Protein AF-A0A7S1T1M9-F1 (afdb_monomer)

Sequence (333 aa):
DCDQAVQKTAALPNFRLTTPEEEARLFAMYQELERSQPESVRPHAAEAFVRGMAAHHAGMLPGWKKLIESAFQQGLLKVIFATETLAAGINMPARTTVISVVSRKRGSVHSLLKHNEITQMAGRAGRRGYDDIGHAVVLQSRWDGAAEAFEIIQRGPEMLTSQFNTSYGLVLSLLATKSLKEARSFVERSFGNYLGGEGLRRRTEEIETLEDRARALQREAAEAEAKQREEGESNNLEPIMEEILELKAAKKLAKRQLRRLRKAAHVQRAERAAALIQRVGGGLPARVGVDLPVEDSPSWAYRLGDEVEEELSQALLIRELTAEEVAMMPLEG

Radius of gyration: 33.03 Å; Cα contacts (8 Å, |Δi|>4): 274; chains: 1; bounding box: 84×44×99 Å

Foldseek 3Di:
DFVVVLVVQVPDPPQAPADPVLLVVQLVLLVVCCVPPVVQHDPVCSVSSSSQEEEDEPPHDPSVNVSSLVCQVVVSRQYYHYDLVVLVDDPRAHQEFEAEDQWDDDDPDIDGDALVSLCSRQVSHDDPPPDPDGYYHYDDDPVDTDVSVVVRNVVDHDDDDFPDDDDPVLVVVCVVPHDPVVSVVVVCPGVNVVVLCVVLVVLVVVLVVLVVVLVVLVVVLVVVVVCCVVPVDDDDCVVSVVSSVVSVVVSVVSVVVSVVSVVVSVVVVVVVVVVVCVVVPPDDPDDDDDDDPPPDDDPPPDDDDPPPCVVVCVVDVDDDDDPVNVVPDDDDD

Mean predicted aligned error: 16.4 Å

Nearest PDB structures (foldseek):
  6bb8-assembly1_A  TM=7.812E-01  e=5.177E-13  Neurospora crassa
  4a4z-assembly1_A  TM=7.910E-01  e=1.314E-12  Saccharomyces cerevisiae
  8qcf-assembly1_M  TM=7.443E-01  e=1.041E-12  Saccharomyces cerevisiae
  5e02-assembly1_A  TM=7.361E-01  e=1.758E-12  Neurospora crassa
  9g8o-assembly1_A  TM=7.315E-01  e=2.150E-11  Homo sapiens

Secondary structure (DSSP, 8-state):
-HHHHHHHHHTSTT---S-HHHHHHHHHHHHHHHHH-GGG--HHHHHHHHTTEEEE-TTS-HHHHHHHHHHHHTT---EEEE-THHHHH----BSEEEE--SEEEETTEEEEPPHHHHHHHHTTBS-TTT-SS-EEEEPPPSS--HHHHHHHHHT-PPPP-------HHHHHHHHHHS-HHHHHHHHHTSHHHHHHHHHHHHHHHHHHHHHHHHHHHHHHHHHHHHHHHHH------HHHHHHHHHHHHHHHHHHHHHHHHHHHHHHHHHHHHHHHHHHH-SS--S--------TT--TTS----TTSHHHHHHH---PPPPHHHHHTS----

pLDDT: mean 74.32, std 21.64, range [25.22, 97.75]

Organism: NCBI:txid63592

Solvent-accessible surface area (backbone atoms only — not comparable to full-atom values): 19766 Å² total; per-residue (Å²): 113,38,64,60,49,49,52,58,55,60,70,40,86,90,66,64,74,42,54,76,68,49,25,53,49,43,45,51,56,50,52,50,43,42,74,75,41,56,88,35,56,58,77,93,49,44,67,45,41,31,33,11,29,45,56,48,55,88,91,55,47,68,60,42,49,52,52,52,53,51,38,40,76,71,61,51,37,79,46,74,34,64,45,75,70,55,51,78,73,62,98,70,65,31,58,59,28,78,44,69,64,60,61,44,77,59,88,94,43,79,41,68,57,52,30,55,57,53,51,38,43,40,65,28,17,28,30,88,95,79,43,98,66,49,41,65,45,76,40,72,48,101,86,40,33,72,66,58,51,50,52,31,58,71,70,42,75,70,77,89,72,61,82,84,74,93,44,70,68,57,52,52,54,33,63,74,75,38,54,73,70,54,40,48,52,53,59,61,66,30,63,53,46,47,64,70,34,46,71,50,48,55,46,48,52,52,41,50,53,40,49,52,52,39,54,50,52,52,49,53,51,52,52,52,53,50,46,29,73,75,70,68,51,86,74,85,56,64,68,62,53,50,50,42,52,50,36,52,50,51,38,53,50,44,54,52,51,45,53,49,51,53,52,52,55,49,51,56,49,52,53,53,51,51,54,48,52,59,72,65,58,82,81,69,81,89,81,81,82,78,85,70,85,73,88,80,70,70,88,73,83,73,77,81,65,83,82,60,52,64,71,51,49,72,76,50,83,80,71,90,76,53,77,72,63,63,72,70,57,82,87,75,134

InterPro domains:
  IPR001650 Helicase, C-terminal domain-like [PF00271] (53-129)
  IPR001650 Helicase, C-terminal domain-like [PS51194] (1-175)
  IPR001650 Helicase, C-terminal domain-like [SM00490] (39-129)
  IPR027417 P-loop containing nucleoside triphosphate hydrolase [G3DSA:3.40.50.300] (1-160)
  IPR027417 P-loop containing nucleoside triphosphate hydrolase [SSF52540] (35-142)
  IPR050699 ATP-dependent RNA helicase SUPV3-like [PTHR12131] (2-262)

Structure (mmCIF, N/CA/C/O backbone):
data_AF-A0A7S1T1M9-F1
#
_entry.id   AF-A0A7S1T1M9-F1
#
loop_
_atom_site.group_PDB
_atom_site.id
_atom_site.type_symbol
_atom_site.label_atom_id
_atom_site.label_alt_id
_atom_site.label_comp_id
_atom_site.label_asym_id
_atom_site.label_entity_id
_atom_site.label_seq_id
_atom_site.pdbx_PDB_ins_code
_atom_site.Cartn_x
_atom_site.Cartn_y
_atom_site.Cartn_z
_atom_site.occupancy
_atom_site.B_iso_or_equiv
_atom_site.auth_seq_id
_atom_site.auth_comp_id
_atom_site.auth_asym_id
_atom_site.auth_atom_id
_atom_site.pdbx_PDB_model_num
ATOM 1 N N . ASP A 1 1 ? -6.071 9.536 14.538 1.00 84.75 1 ASP A N 1
ATOM 2 C CA . ASP A 1 1 ? -5.612 8.472 15.444 1.00 84.75 1 ASP A CA 1
ATOM 3 C C . ASP A 1 1 ? -6.725 7.436 15.576 1.00 84.75 1 ASP A C 1
ATOM 5 O O . ASP A 1 1 ? -7.880 7.834 15.707 1.00 84.75 1 ASP A O 1
ATOM 9 N N . CYS A 1 2 ? -6.407 6.150 15.430 1.00 91.81 2 CYS A N 1
ATOM 10 C CA . CYS A 1 2 ? -7.388 5.063 15.333 1.00 91.81 2 CYS A CA 1
ATOM 11 C C . CYS A 1 2 ? -8.004 4.719 16.693 1.00 91.81 2 CYS A C 1
ATOM 13 O O . CYS A 1 2 ? -9.219 4.557 16.775 1.00 91.81 2 CYS A O 1
ATOM 15 N N . ASP A 1 3 ? -7.198 4.673 17.759 1.00 91.94 3 ASP A N 1
ATOM 16 C CA . ASP A 1 3 ? -7.691 4.405 19.117 1.00 91.94 3 ASP A CA 1
ATOM 17 C C . ASP A 1 3 ? -8.663 5.516 19.565 1.00 91.94 3 ASP A C 1
ATOM 19 O O . ASP A 1 3 ? -9.746 5.239 20.079 1.00 91.94 3 ASP A O 1
ATOM 23 N N . GLN A 1 4 ? -8.339 6.783 19.277 1.00 91.94 4 GLN A N 1
ATOM 24 C CA . GLN A 1 4 ? -9.242 7.910 19.550 1.00 91.94 4 GLN A CA 1
ATOM 25 C C . GLN A 1 4 ? -10.546 7.836 18.747 1.00 91.94 4 GLN A C 1
ATOM 27 O O . GLN A 1 4 ? -11.593 8.249 19.241 1.00 91.94 4 GLN A O 1
ATOM 32 N N . ALA A 1 5 ? -10.497 7.349 17.503 1.00 91.81 5 ALA A N 1
ATOM 33 C CA . ALA A 1 5 ? -11.698 7.175 16.692 1.00 91.81 5 ALA A CA 1
ATOM 34 C C . ALA A 1 5 ? -12.627 6.127 17.321 1.00 91.81 5 ALA A C 1
ATOM 36 O O . ALA A 1 5 ? -13.806 6.409 17.509 1.00 91.81 5 ALA A O 1
ATOM 37 N N . VAL A 1 6 ? -12.074 4.990 17.759 1.00 93.44 6 VAL A N 1
ATOM 38 C CA . VAL A 1 6 ? -12.819 3.965 18.507 1.00 93.44 6 VAL A CA 1
ATOM 39 C C . VAL A 1 6 ? -13.440 4.547 19.773 1.00 93.44 6 VAL A C 1
ATOM 41 O O . VAL A 1 6 ? -14.630 4.361 19.996 1.00 93.44 6 VAL A O 1
ATOM 44 N N . GLN A 1 7 ? -12.675 5.288 20.580 1.00 91.06 7 GLN A N 1
ATOM 45 C CA . GLN A 1 7 ? -13.185 5.896 21.816 1.00 91.06 7 GLN A CA 1
ATOM 46 C C . GLN A 1 7 ? -14.343 6.866 21.553 1.00 91.06 7 GLN A C 1
ATOM 48 O O . GLN A 1 7 ? -15.366 6.808 22.232 1.00 91.06 7 GLN A O 1
ATOM 53 N N . LYS A 1 8 ? -14.214 7.733 20.541 1.00 90.69 8 LYS A N 1
ATOM 54 C CA . LYS A 1 8 ? -15.277 8.675 20.158 1.00 90.69 8 LYS A CA 1
ATOM 55 C C . LYS A 1 8 ? -16.533 7.954 19.682 1.00 90.69 8 LYS A C 1
ATOM 57 O O . LYS A 1 8 ? -17.632 8.376 20.022 1.00 90.69 8 LYS A O 1
ATOM 62 N N . THR A 1 9 ? -16.378 6.879 18.914 1.00 89.50 9 THR A N 1
ATOM 63 C CA . THR A 1 9 ? -17.508 6.070 18.448 1.00 89.50 9 THR A CA 1
ATOM 64 C C . THR A 1 9 ? -18.153 5.288 19.594 1.00 89.50 9 THR A C 1
ATOM 66 O O . THR A 1 9 ? -19.375 5.243 19.680 1.00 89.50 9 THR A O 1
ATOM 69 N N . ALA A 1 10 ? -17.361 4.742 20.519 1.00 87.50 10 ALA A N 1
ATOM 70 C CA . ALA A 1 10 ? -17.853 4.040 21.705 1.00 87.50 10 ALA A CA 1
ATOM 71 C C . ALA A 1 10 ? -18.620 4.952 22.674 1.00 87.50 10 ALA A C 1
ATOM 73 O O . ALA A 1 10 ? -19.531 4.486 23.353 1.00 87.50 10 ALA A O 1
ATOM 74 N N . ALA A 1 11 ? -18.288 6.245 22.708 1.00 88.12 11 ALA A N 1
ATOM 75 C CA . ALA A 1 11 ? -18.986 7.243 23.514 1.00 88.12 11 ALA A CA 1
ATOM 76 C C . ALA A 1 11 ? -20.371 7.635 22.960 1.00 88.12 11 ALA A C 1
ATOM 78 O O . ALA A 1 11 ? -21.111 8.356 23.631 1.00 88.12 11 ALA A O 1
ATOM 79 N N . LEU A 1 12 ? -20.736 7.197 21.748 1.00 88.69 12 LEU A N 1
ATOM 80 C CA . LEU A 1 12 ? -22.054 7.482 21.187 1.00 88.69 12 LEU A CA 1
ATOM 81 C C . LEU A 1 12 ? -23.150 6.720 21.959 1.00 88.69 12 LEU A C 1
ATOM 83 O O . LEU A 1 12 ? -22.991 5.530 22.255 1.00 88.69 12 LEU A O 1
ATOM 87 N N . PRO A 1 13 ? -24.287 7.370 22.267 1.00 83.75 13 PRO A N 1
ATOM 88 C CA . PRO A 1 13 ? -25.375 6.726 22.989 1.00 83.75 13 PRO A CA 1
ATOM 89 C C . PRO A 1 13 ? -25.935 5.542 22.191 1.00 83.75 13 PRO A C 1
ATOM 91 O O . PRO A 1 13 ? -26.149 5.638 20.984 1.00 83.75 13 PRO A O 1
ATOM 94 N N . ASN A 1 14 ? -26.192 4.428 22.884 1.00 78.25 14 ASN A N 1
ATOM 95 C CA . ASN A 1 14 ? -26.752 3.187 22.328 1.00 78.25 14 ASN A CA 1
ATOM 96 C C . ASN A 1 14 ? -25.929 2.541 21.198 1.00 78.25 14 ASN A C 1
ATOM 98 O O . ASN A 1 14 ? -26.466 1.773 20.399 1.00 78.25 14 ASN A O 1
ATOM 102 N N . PHE A 1 15 ? -24.622 2.806 21.130 1.00 78.88 15 PHE A N 1
ATOM 103 C CA . PHE A 1 15 ? -23.771 2.191 20.119 1.00 78.88 15 PHE A CA 1
ATOM 104 C C . PHE A 1 15 ? -23.437 0.728 20.462 1.00 78.88 15 PHE A C 1
ATOM 106 O O . PHE A 1 15 ? -22.616 0.449 21.345 1.00 78.88 15 PHE A O 1
ATOM 113 N N . ARG A 1 16 ? -24.070 -0.203 19.739 1.00 88.62 16 ARG A N 1
ATOM 114 C CA . ARG A 1 16 ? -23.807 -1.651 19.766 1.00 88.62 16 ARG A CA 1
ATOM 115 C C . ARG A 1 16 ? -24.002 -2.215 18.355 1.00 88.62 16 ARG A C 1
ATOM 117 O O . ARG A 1 16 ? -25.075 -2.057 17.781 1.00 88.62 16 ARG A O 1
ATOM 124 N N . LEU A 1 17 ? -22.959 -2.831 17.789 1.00 92.75 17 LEU A N 1
ATOM 125 C CA . LEU A 1 17 ? -22.967 -3.373 16.418 1.00 92.75 17 LEU A CA 1
ATOM 126 C C . LEU A 1 17 ? -23.111 -4.900 16.371 1.00 92.75 17 LEU A C 1
ATOM 128 O O . LEU A 1 17 ? -23.093 -5.484 15.288 1.00 92.75 17 LEU A O 1
ATOM 132 N N . THR A 1 18 ? -23.208 -5.532 17.536 1.00 95.06 18 THR A N 1
ATOM 133 C CA . THR A 1 18 ? -23.215 -6.982 17.713 1.00 95.06 18 THR A CA 1
ATOM 134 C C . THR A 1 18 ? -24.553 -7.461 18.252 1.00 95.06 18 THR A C 1
ATOM 136 O O . THR A 1 18 ? -25.213 -6.769 19.035 1.00 95.06 18 THR A O 1
ATOM 139 N N . THR A 1 19 ? -24.955 -8.664 17.842 1.00 96.06 19 THR A N 1
ATOM 140 C CA . THR A 1 19 ? -26.018 -9.404 18.536 1.00 96.06 19 THR A CA 1
ATOM 141 C C . THR A 1 19 ? -25.480 -10.010 19.841 1.00 96.06 19 THR A C 1
ATOM 143 O O . THR A 1 19 ? -24.261 -10.151 19.982 1.00 96.06 19 THR A O 1
ATOM 146 N N . PRO A 1 20 ? -26.341 -10.420 20.792 1.00 95.81 20 PRO A N 1
ATOM 147 C CA . PRO A 1 20 ? -25.898 -11.092 22.018 1.00 95.81 20 PRO A CA 1
ATOM 148 C C . PRO A 1 20 ? -25.016 -12.327 21.765 1.00 95.81 20 PRO A C 1
ATOM 150 O O . PRO A 1 20 ? -24.061 -12.574 22.500 1.00 95.81 20 PRO A O 1
ATOM 153 N N . GLU A 1 21 ? -25.280 -13.085 20.698 1.00 96.62 21 GLU A N 1
ATOM 154 C CA . GLU A 1 21 ? -24.495 -14.264 20.316 1.00 96.62 21 GLU A CA 1
ATOM 155 C C . GLU A 1 21 ? -23.123 -13.888 19.737 1.00 96.62 21 GLU A C 1
ATOM 157 O O . GLU A 1 21 ? -22.124 -14.570 19.974 1.00 96.62 21 GLU A O 1
ATOM 162 N N . GLU A 1 22 ? -23.047 -12.809 18.956 1.00 97.19 22 GLU A N 1
ATOM 163 C CA . GLU A 1 22 ? -21.775 -12.264 18.468 1.00 97.19 22 GLU A CA 1
ATOM 164 C C . GLU A 1 22 ? -20.941 -11.692 19.615 1.00 97.19 22 GLU A C 1
ATOM 166 O O . GLU A 1 22 ? -19.736 -11.938 19.669 1.00 97.19 22 GLU A O 1
ATOM 171 N N . GLU A 1 23 ? -21.590 -10.999 20.552 1.00 96.44 23 GLU A N 1
ATOM 172 C CA . GLU A 1 23 ? -20.980 -10.446 21.761 1.00 96.44 23 GLU A CA 1
ATOM 173 C C . GLU A 1 23 ? -20.348 -11.558 22.609 1.00 96.44 23 GLU A C 1
ATOM 175 O O . GLU A 1 23 ? -19.165 -11.485 22.944 1.00 96.44 23 GLU A O 1
ATOM 180 N N . ALA A 1 24 ? -21.090 -12.640 22.864 1.00 97.12 24 ALA A N 1
ATOM 181 C CA . ALA A 1 24 ? -20.591 -13.800 23.600 1.00 97.12 24 ALA A CA 1
ATOM 182 C C . ALA A 1 24 ? -19.390 -14.467 22.905 1.00 97.12 24 ALA A C 1
ATOM 184 O O . ALA A 1 24 ? -18.420 -14.838 23.567 1.00 97.12 24 ALA A O 1
ATOM 185 N N . ARG A 1 25 ? -19.415 -14.589 21.568 1.00 97.75 25 ARG A N 1
ATOM 186 C CA . ARG A 1 25 ? -18.288 -15.150 20.800 1.00 97.75 25 ARG A CA 1
ATOM 187 C C . ARG A 1 25 ? -17.049 -14.264 20.862 1.00 97.75 25 ARG A C 1
ATOM 189 O O . ARG A 1 25 ? -15.959 -14.773 21.110 1.00 97.75 25 ARG A O 1
ATOM 196 N N . LEU A 1 26 ? -17.203 -12.955 20.671 1.00 97.31 26 LEU A N 1
ATOM 197 C CA . LEU A 1 26 ? -16.099 -11.999 20.785 1.00 97.31 26 LEU A CA 1
ATOM 198 C C . LEU A 1 26 ? -15.508 -12.012 22.195 1.00 97.31 26 LEU A C 1
ATOM 200 O O . LEU A 1 26 ? -14.289 -12.053 22.353 1.00 97.31 26 LEU A O 1
ATOM 204 N N . PHE A 1 27 ? -16.358 -12.044 23.219 1.00 97.06 27 PHE A N 1
ATOM 205 C CA . PHE A 1 27 ? -15.917 -12.130 24.604 1.00 97.06 27 PHE A CA 1
ATOM 206 C C . PHE A 1 27 ? -15.146 -13.427 24.889 1.00 97.06 27 PHE A C 1
ATOM 208 O O . PHE A 1 27 ? -14.077 -13.377 25.491 1.00 97.06 27 PHE A O 1
ATOM 215 N N . ALA A 1 28 ? -15.606 -14.572 24.378 1.00 97.44 28 ALA A N 1
ATOM 216 C CA . ALA A 1 28 ? -14.880 -15.837 24.501 1.00 97.44 28 ALA A CA 1
ATOM 217 C C . ALA A 1 28 ? -13.501 -15.792 23.814 1.00 97.44 28 ALA A C 1
ATOM 219 O O . ALA A 1 28 ? -12.510 -16.245 24.385 1.00 97.44 28 ALA A O 1
ATOM 220 N N . MET A 1 29 ? -13.403 -15.198 22.617 1.00 97.19 29 MET A N 1
ATOM 221 C CA . MET A 1 29 ? -12.115 -15.016 21.931 1.00 97.19 29 MET A CA 1
ATOM 222 C C . MET A 1 29 ? -11.164 -14.101 22.719 1.00 97.19 29 MET A C 1
ATOM 224 O O . MET A 1 29 ? -9.959 -14.346 22.756 1.00 97.19 29 MET A O 1
ATOM 228 N N . TYR A 1 30 ? -11.699 -13.058 23.357 1.00 96.75 30 TYR A N 1
ATOM 229 C CA . TYR A 1 30 ? -10.933 -12.172 24.232 1.00 96.75 30 TYR A CA 1
ATOM 230 C C . TYR A 1 30 ? -10.397 -12.915 25.465 1.00 96.75 30 TYR A C 1
ATOM 232 O O . TYR A 1 30 ? -9.203 -12.837 25.744 1.00 96.75 30 TYR A O 1
ATOM 240 N N . GLN A 1 31 ? -11.249 -13.678 26.157 1.00 96.44 31 GLN A N 1
ATOM 241 C CA . GLN A 1 31 ? -10.857 -14.473 27.327 1.00 96.44 31 GLN A CA 1
ATOM 242 C C . GLN A 1 31 ? -9.805 -15.531 26.983 1.00 96.44 31 GLN A C 1
ATOM 244 O O . GLN A 1 31 ? -8.893 -15.790 27.765 1.00 96.44 31 GLN A O 1
ATOM 249 N N . GLU A 1 32 ? -9.897 -16.130 25.796 1.00 96.38 32 GLU A N 1
ATOM 250 C CA . GLU A 1 32 ? -8.895 -17.082 25.323 1.00 96.38 32 GLU A CA 1
ATOM 251 C C . GLU A 1 32 ? -7.522 -16.425 25.138 1.00 96.38 32 GLU A C 1
ATOM 253 O O . GLU A 1 32 ? -6.498 -16.988 25.539 1.00 96.38 32 GLU A O 1
ATOM 258 N N . LEU A 1 33 ? -7.486 -15.215 24.571 1.00 96.12 33 LEU A N 1
ATOM 259 C CA . LEU A 1 33 ? -6.248 -14.448 24.471 1.00 96.12 33 LEU A CA 1
ATOM 260 C C . LEU A 1 33 ? -5.724 -14.078 25.863 1.00 96.12 33 LEU A C 1
ATOM 262 O O . LEU A 1 33 ? -4.537 -14.235 26.117 1.00 96.12 33 LEU A O 1
ATOM 266 N N . GLU A 1 34 ? -6.597 -13.648 26.770 1.00 95.81 34 GLU A N 1
ATOM 267 C CA . GLU A 1 34 ? -6.226 -13.302 28.146 1.00 95.81 34 GLU A CA 1
ATOM 268 C C . GLU A 1 34 ? -5.634 -14.480 28.917 1.00 95.81 34 GLU A C 1
ATOM 270 O O . GLU A 1 34 ? -4.656 -14.312 29.639 1.00 95.81 34 GLU A O 1
ATOM 275 N N . ARG A 1 35 ? -6.158 -15.688 28.711 1.00 95.56 35 ARG A N 1
ATOM 276 C CA . ARG A 1 35 ? -5.638 -16.905 29.337 1.00 95.56 35 AR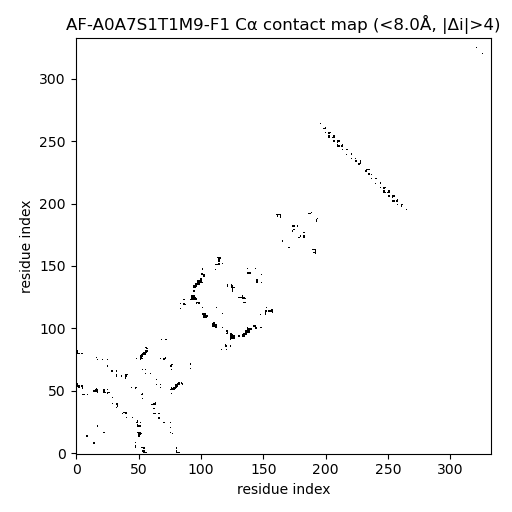G A CA 1
ATOM 277 C C . ARG A 1 35 ? -4.307 -17.360 28.738 1.00 95.56 35 ARG A C 1
ATOM 279 O O . ARG A 1 35 ? -3.469 -17.896 29.459 1.00 95.56 35 ARG A O 1
ATOM 286 N N . SER A 1 36 ? -4.135 -17.219 27.424 1.00 95.69 36 SER A N 1
ATOM 287 C CA . SER A 1 36 ? -2.963 -17.744 26.709 1.00 95.69 36 SER A CA 1
ATOM 288 C C . SER A 1 36 ? -1.788 -16.765 26.642 1.00 95.69 36 SER A C 1
ATOM 290 O O . SER A 1 36 ? -0.640 -17.205 26.686 1.00 95.69 36 SER A O 1
ATOM 292 N N . GLN A 1 37 ? -2.063 -15.464 26.521 1.00 94.56 37 GLN A N 1
ATOM 293 C CA . GLN A 1 37 ? -1.094 -14.369 26.365 1.00 94.56 37 GLN A CA 1
ATOM 294 C C . GLN A 1 37 ? -1.604 -13.100 27.082 1.00 94.56 37 GLN A C 1
ATOM 296 O O . GLN A 1 37 ? -2.012 -12.136 26.419 1.00 94.56 37 GLN A O 1
ATOM 301 N N . PRO A 1 38 ? -1.604 -13.071 28.430 1.00 91.88 38 PRO A N 1
ATOM 302 C CA . PRO A 1 38 ? -2.140 -11.951 29.209 1.00 91.88 38 PRO A CA 1
ATOM 303 C C . PRO A 1 38 ? -1.515 -10.596 28.842 1.00 91.88 38 PRO A C 1
ATOM 305 O O . PRO A 1 38 ? -2.193 -9.570 28.810 1.00 91.88 38 PRO A O 1
ATOM 308 N N . GLU A 1 39 ? -0.223 -10.584 28.512 1.00 92.19 39 GLU A N 1
ATOM 309 C CA . GLU A 1 39 ? 0.534 -9.387 28.140 1.00 92.19 39 GLU A CA 1
ATOM 310 C C . GLU A 1 39 ? 0.096 -8.778 26.804 1.00 92.19 39 GLU A C 1
ATOM 312 O O . GLU A 1 39 ? 0.351 -7.603 26.550 1.00 92.19 39 GLU A O 1
ATOM 317 N N . SER A 1 40 ? -0.567 -9.564 25.952 1.00 92.25 40 SER A N 1
ATOM 318 C CA . SER A 1 40 ? -1.041 -9.128 24.639 1.00 92.25 40 SER A CA 1
ATOM 319 C C . SER A 1 40 ? -2.408 -8.441 24.686 1.00 92.25 40 SER A C 1
ATOM 321 O O . SER A 1 40 ? -2.838 -7.883 23.675 1.00 92.25 40 SER A O 1
ATOM 323 N N . VAL A 1 41 ? -3.107 -8.472 25.820 1.00 91.94 41 VAL A N 1
ATOM 324 C CA . VAL A 1 41 ? -4.478 -7.967 25.945 1.00 91.94 41 VAL A CA 1
ATOM 325 C C . VAL A 1 41 ? -4.506 -6.449 26.144 1.00 91.94 41 VAL A C 1
ATOM 327 O O . VAL A 1 41 ? -3.625 -5.859 26.764 1.00 91.94 41 VAL A O 1
ATOM 330 N N . ARG A 1 42 ? -5.558 -5.790 25.640 1.00 91.25 42 ARG A N 1
ATOM 331 C CA . ARG A 1 42 ? -5.828 -4.362 25.881 1.00 91.25 42 ARG A CA 1
ATOM 332 C C . ARG A 1 42 ? -7.166 -4.187 26.614 1.00 91.25 42 ARG A C 1
ATOM 334 O O . ARG A 1 42 ? -8.196 -4.086 25.947 1.00 91.25 42 ARG A O 1
ATOM 341 N N . PRO A 1 43 ? -7.186 -4.129 27.960 1.00 88.75 43 PRO A N 1
ATOM 342 C CA . PRO A 1 43 ? -8.426 -4.014 28.737 1.00 88.75 43 PRO A CA 1
ATOM 343 C C . PRO A 1 43 ? -9.287 -2.806 28.353 1.00 88.75 43 PRO A C 1
ATOM 345 O O . PRO A 1 43 ? -10.496 -2.929 28.187 1.00 88.75 43 PRO A O 1
ATOM 348 N N . HIS A 1 44 ? -8.667 -1.650 28.095 1.00 89.56 44 HIS A N 1
ATOM 349 C CA . HIS A 1 44 ? -9.374 -0.430 27.681 1.00 89.56 44 HIS A CA 1
ATOM 350 C C . HIS A 1 44 ? -10.029 -0.523 26.295 1.00 89.56 44 HIS A C 1
ATOM 352 O O . HIS A 1 44 ? -10.858 0.316 25.958 1.00 89.56 44 HIS A O 1
ATOM 358 N N . ALA A 1 45 ? -9.651 -1.509 25.478 1.00 91.19 45 ALA A N 1
ATOM 359 C CA . ALA A 1 45 ? -10.229 -1.754 24.159 1.00 91.19 45 ALA A CA 1
ATOM 360 C C . ALA A 1 45 ? -11.226 -2.927 24.152 1.00 91.19 45 ALA A C 1
ATOM 362 O O . ALA A 1 45 ? -11.867 -3.163 23.127 1.00 91.19 45 ALA A O 1
ATOM 363 N N . ALA A 1 46 ? -11.368 -3.652 25.269 1.00 92.06 46 ALA A N 1
ATOM 364 C CA . ALA A 1 46 ? -12.198 -4.851 25.365 1.00 92.06 46 ALA A CA 1
ATOM 365 C C . ALA A 1 46 ? -13.676 -4.549 25.091 1.00 92.06 46 ALA A C 1
ATOM 367 O O . ALA A 1 46 ? -14.310 -5.227 24.288 1.00 92.06 46 ALA A O 1
ATOM 368 N N . GLU A 1 47 ? -14.205 -3.482 25.690 1.00 91.81 47 GLU A N 1
ATOM 369 C CA . GLU A 1 47 ? -15.601 -3.083 25.505 1.00 91.81 47 GLU A CA 1
ATOM 370 C C . GLU A 1 47 ? -15.919 -2.777 24.035 1.00 91.81 47 GLU A C 1
ATOM 372 O O . GLU A 1 47 ? -16.901 -3.273 23.485 1.00 91.81 47 GLU A O 1
ATOM 377 N N . ALA A 1 48 ? -15.064 -1.995 23.374 1.00 93.94 48 ALA A N 1
ATOM 378 C CA . ALA A 1 48 ? -15.228 -1.667 21.964 1.00 93.94 48 ALA A CA 1
ATOM 379 C C . ALA A 1 48 ? -15.157 -2.922 21.076 1.00 93.94 48 ALA A C 1
ATOM 381 O O . ALA A 1 48 ? -16.004 -3.103 20.197 1.00 93.94 48 ALA A O 1
ATOM 382 N N . PHE A 1 49 ? -14.197 -3.810 21.357 1.00 95.56 49 PHE A N 1
ATOM 383 C CA . PHE A 1 49 ? -14.012 -5.072 20.643 1.00 95.56 49 PHE A CA 1
ATOM 384 C C . PHE A 1 49 ? -15.258 -5.955 20.719 1.00 95.56 49 PHE A C 1
ATOM 386 O O . PHE A 1 49 ? -15.771 -6.385 19.688 1.00 95.56 49 PHE A O 1
ATOM 393 N N . VAL A 1 50 ? -15.792 -6.155 21.924 1.00 95.19 50 VAL A N 1
ATOM 394 C CA . VAL A 1 50 ? -16.978 -6.985 22.192 1.00 95.19 50 VAL A CA 1
ATOM 395 C C . VAL A 1 50 ? -18.254 -6.380 21.582 1.00 95.19 50 VAL A C 1
ATOM 397 O O . VAL A 1 50 ? -19.150 -7.105 21.150 1.00 95.19 50 VAL A O 1
ATOM 400 N N . ARG A 1 51 ? -18.303 -5.051 21.426 1.00 95.00 51 ARG A N 1
ATOM 401 C CA . ARG A 1 51 ? -19.363 -4.329 20.695 1.00 95.00 51 ARG A CA 1
ATOM 402 C C . ARG A 1 51 ? -19.190 -4.321 19.169 1.00 95.00 51 ARG A C 1
ATOM 404 O O . ARG A 1 51 ? -19.977 -3.662 18.487 1.00 95.00 51 ARG A O 1
ATOM 411 N N . GLY A 1 52 ? -18.190 -5.020 18.624 1.00 95.31 52 GLY A N 1
ATOM 412 C CA . GLY A 1 52 ? -18.007 -5.210 17.182 1.00 95.31 52 GLY A CA 1
ATOM 413 C C . GLY A 1 52 ? -17.133 -4.168 16.485 1.00 95.31 52 GLY A C 1
ATOM 414 O O . GLY A 1 52 ? -17.234 -4.031 15.261 1.00 95.31 52 GLY A O 1
ATOM 415 N N . MET A 1 53 ? -16.288 -3.430 17.213 1.00 95.19 53 MET A N 1
ATOM 416 C CA . MET A 1 53 ? -15.349 -2.474 16.616 1.00 95.19 53 MET A CA 1
ATOM 417 C C . MET A 1 53 ? -13.934 -2.569 17.186 1.00 95.19 53 MET A C 1
ATOM 419 O O . MET A 1 53 ? -13.734 -2.863 18.358 1.00 95.19 53 MET A O 1
ATOM 423 N N . ALA A 1 54 ? -12.929 -2.255 16.376 1.00 95.62 54 ALA A N 1
ATOM 424 C CA . ALA A 1 54 ? -11.548 -2.211 16.845 1.00 95.62 54 ALA A CA 1
ATOM 425 C C . ALA A 1 54 ? -10.711 -1.187 16.076 1.00 95.62 54 ALA A C 1
ATOM 427 O O . ALA A 1 54 ? -11.044 -0.789 14.961 1.00 95.62 54 ALA A O 1
ATOM 428 N N . ALA A 1 55 ? -9.591 -0.778 16.664 1.00 95.44 55 ALA A N 1
ATOM 429 C CA . ALA A 1 55 ? -8.530 -0.095 15.936 1.00 95.44 55 ALA A CA 1
ATOM 430 C C . ALA A 1 55 ? -7.532 -1.134 15.396 1.00 95.44 55 ALA A C 1
ATOM 432 O O . ALA A 1 55 ? -7.375 -2.192 15.994 1.00 95.44 55 ALA A O 1
ATOM 433 N N . HIS A 1 56 ? -6.830 -0.838 14.301 1.00 93.38 56 HIS A N 1
ATOM 434 C CA . HIS A 1 56 ? -5.727 -1.657 13.783 1.00 93.38 56 HIS A CA 1
ATOM 435 C C . HIS A 1 56 ? -4.584 -0.761 13.300 1.00 93.38 56 HIS A C 1
ATOM 437 O O . HIS A 1 56 ? -4.736 0.028 12.368 1.00 93.38 56 HIS A O 1
ATOM 443 N N . HIS A 1 57 ? -3.425 -0.852 13.951 1.00 91.81 57 HIS A N 1
ATOM 444 C CA . HIS A 1 57 ? -2.240 -0.090 13.558 1.00 91.81 57 HIS A CA 1
ATOM 445 C C . HIS A 1 57 ? -0.941 -0.784 13.968 1.00 91.81 57 HIS A C 1
ATOM 447 O O . HIS A 1 57 ? -0.915 -1.674 14.822 1.00 91.81 57 HIS A O 1
ATOM 453 N N . ALA A 1 58 ? 0.177 -0.337 13.388 1.00 87.25 58 ALA A N 1
ATOM 454 C CA . ALA A 1 58 ? 1.501 -0.919 13.613 1.00 87.25 58 ALA A CA 1
ATOM 455 C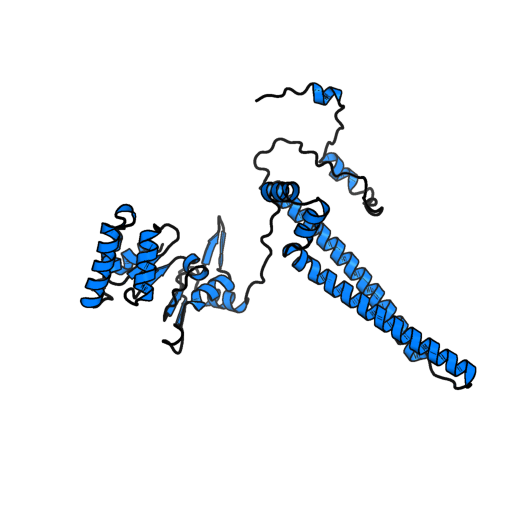 C . ALA A 1 58 ? 1.912 -0.964 15.098 1.00 87.25 58 ALA A C 1
ATOM 457 O O . ALA A 1 58 ? 2.528 -1.941 15.511 1.00 87.25 58 ALA A O 1
ATOM 458 N N . GLY A 1 59 ? 1.501 0.021 15.904 1.00 89.06 59 GLY A N 1
ATOM 459 C CA . GLY A 1 59 ? 1.776 0.068 17.348 1.00 89.06 59 GLY A CA 1
ATOM 460 C C . GLY A 1 59 ? 1.053 -0.968 18.227 1.00 89.06 59 GLY A C 1
ATOM 461 O O . GLY A 1 59 ? 1.279 -0.974 19.429 1.00 89.06 59 GLY A O 1
ATOM 462 N N . MET A 1 60 ? 0.177 -1.823 17.682 1.00 91.44 60 MET A N 1
ATOM 463 C CA . MET A 1 60 ? -0.489 -2.864 18.479 1.00 91.44 60 MET A CA 1
ATOM 464 C C . MET A 1 60 ? 0.372 -4.120 18.656 1.00 91.44 60 MET A C 1
ATOM 466 O O . MET A 1 60 ? 1.119 -4.509 17.750 1.00 91.44 60 MET A O 1
ATOM 470 N N . LEU A 1 61 ? 0.200 -4.784 19.803 1.00 93.81 61 LEU A N 1
ATOM 471 C CA . LEU A 1 61 ? 0.856 -6.052 20.116 1.00 93.81 61 LEU A CA 1
ATOM 472 C C . LEU A 1 61 ? 0.426 -7.162 19.136 1.00 93.81 61 LEU A C 1
ATOM 474 O O . LEU A 1 61 ? -0.737 -7.184 18.717 1.00 93.81 61 LEU A O 1
ATOM 478 N N . PRO A 1 62 ? 1.329 -8.090 18.758 1.00 92.38 62 PRO A N 1
ATOM 479 C CA . PRO A 1 62 ? 1.027 -9.133 17.777 1.00 92.38 62 PRO A CA 1
ATOM 480 C C . PRO A 1 62 ? -0.171 -10.021 18.141 1.00 92.38 62 PRO A C 1
ATOM 482 O O . PRO A 1 62 ? -0.968 -10.329 17.256 1.00 92.38 62 PRO A O 1
ATOM 485 N N . GLY A 1 63 ? -0.328 -10.401 19.417 1.00 94.69 63 GLY A N 1
ATOM 486 C CA . GLY A 1 63 ? -1.463 -11.211 19.878 1.00 94.69 63 GLY A CA 1
ATOM 487 C C . GLY A 1 63 ? -2.805 -10.505 19.663 1.00 94.69 63 GLY A C 1
ATOM 488 O O . GLY A 1 63 ? -3.708 -11.060 19.038 1.00 94.69 63 GLY A O 1
ATOM 489 N N . TRP A 1 64 ? -2.898 -9.230 20.060 1.00 95.56 64 TRP A N 1
ATOM 490 C CA . TRP A 1 64 ? -4.090 -8.400 19.846 1.00 95.56 64 TRP A CA 1
ATOM 491 C C . TRP A 1 64 ? -4.429 -8.208 18.362 1.00 95.56 64 TRP A C 1
ATOM 493 O O . TRP A 1 64 ? -5.591 -8.301 17.970 1.00 95.56 64 TRP A O 1
ATOM 503 N N . LYS A 1 65 ? -3.417 -7.983 17.508 1.00 93.25 65 LYS A N 1
ATOM 504 C CA . LYS A 1 65 ? -3.617 -7.858 16.051 1.00 93.25 65 LYS A CA 1
ATOM 505 C C . LYS A 1 65 ? -4.232 -9.121 15.456 1.00 93.25 65 LYS A C 1
ATOM 507 O O . LYS A 1 65 ? -5.216 -9.026 14.730 1.00 93.25 65 LYS A O 1
ATOM 512 N N . LYS A 1 66 ? -3.695 -10.295 15.808 1.00 93.19 66 LYS A N 1
ATOM 513 C CA . LYS A 1 66 ? -4.216 -11.589 15.340 1.00 93.19 66 LYS A CA 1
ATOM 514 C C . LYS A 1 66 ? -5.658 -11.823 15.787 1.00 93.19 66 LYS A C 1
ATOM 516 O O . LYS A 1 66 ? -6.460 -12.324 15.002 1.00 93.19 66 LYS A O 1
ATOM 521 N N . LEU A 1 67 ? -5.993 -11.439 17.021 1.00 95.81 67 LEU A N 1
ATOM 522 C CA . LEU A 1 67 ? -7.360 -11.514 17.533 1.00 95.81 67 LEU A CA 1
ATOM 523 C C . LEU A 1 67 ? -8.322 -10.672 16.679 1.00 95.81 67 LEU A C 1
ATOM 525 O O . LEU A 1 67 ? -9.351 -11.181 16.237 1.00 95.81 67 LEU A O 1
ATOM 529 N N . ILE A 1 68 ? -7.965 -9.413 16.402 1.00 95.12 68 ILE A N 1
ATOM 530 C CA . ILE A 1 68 ? -8.763 -8.504 15.563 1.00 95.12 68 ILE A CA 1
ATOM 531 C C . ILE A 1 68 ? -8.913 -9.050 14.142 1.00 95.12 68 ILE A C 1
ATOM 533 O O . ILE A 1 68 ? -10.020 -9.078 13.611 1.00 95.12 68 ILE A O 1
ATOM 537 N N . GLU A 1 69 ? -7.817 -9.500 13.533 1.00 93.62 69 GLU A N 1
ATOM 538 C CA . GLU A 1 69 ? -7.814 -10.050 12.174 1.00 93.62 69 GLU A CA 1
ATOM 539 C C . GLU A 1 69 ? -8.731 -11.273 12.060 1.00 93.62 69 GLU A C 1
ATOM 541 O O . GLU A 1 69 ? -9.564 -11.340 11.155 1.00 93.62 69 GLU A O 1
ATOM 546 N N . SER A 1 70 ? -8.644 -12.194 13.022 1.00 94.62 70 SER A N 1
ATOM 547 C CA . SER A 1 70 ? -9.503 -13.379 13.084 1.00 94.62 70 SER A CA 1
ATOM 548 C C . SER A 1 70 ? -10.976 -13.008 13.275 1.00 94.62 70 SER A C 1
ATOM 550 O O . SER A 1 70 ? -11.840 -13.482 12.536 1.00 94.62 70 SER A O 1
ATOM 552 N N . ALA A 1 71 ? -11.279 -12.112 14.218 1.00 95.88 71 ALA A N 1
ATOM 553 C CA . ALA A 1 71 ? -12.650 -11.683 14.487 1.00 95.88 71 ALA A CA 1
ATOM 554 C C . ALA A 1 71 ? -13.279 -10.941 13.291 1.00 95.88 71 ALA A C 1
ATOM 556 O O . ALA A 1 71 ? -14.474 -11.086 13.023 1.00 95.88 71 ALA A O 1
ATOM 557 N N . PHE A 1 72 ? -12.485 -10.177 12.537 1.00 94.38 72 PHE A N 1
ATOM 558 C CA . PHE A 1 72 ? -12.941 -9.501 11.323 1.00 94.38 72 PHE A CA 1
ATOM 559 C C . PHE A 1 72 ? -13.206 -10.471 10.174 1.00 94.38 72 PHE A C 1
ATOM 561 O O . PHE A 1 72 ? -14.245 -10.381 9.523 1.00 94.38 72 PHE A O 1
ATOM 568 N N . GLN A 1 73 ? -12.310 -11.436 9.949 1.00 91.38 73 GLN A N 1
ATOM 569 C CA . GLN A 1 73 ? -12.495 -12.469 8.924 1.00 91.38 73 GLN A CA 1
ATOM 570 C C . GLN A 1 73 ? -13.727 -13.341 9.193 1.00 91.38 73 GLN A C 1
ATOM 572 O O . GLN A 1 73 ? -14.414 -13.737 8.254 1.00 91.38 73 GLN A O 1
ATOM 577 N N . GLN A 1 74 ? -14.050 -13.582 10.466 1.00 92.88 74 GLN A N 1
ATOM 578 C CA . GLN A 1 74 ? -15.279 -14.263 10.883 1.00 92.88 74 GLN A CA 1
ATOM 579 C C . GLN A 1 74 ? -16.540 -13.383 10.774 1.00 92.88 74 GLN A C 1
ATOM 581 O O . GLN A 1 74 ? -17.644 -13.852 11.043 1.00 92.88 74 GLN A O 1
ATOM 586 N N . GLY A 1 75 ? -16.404 -12.106 10.402 1.00 92.94 75 GLY A N 1
ATOM 587 C CA . GLY A 1 75 ? -17.515 -11.162 10.278 1.00 92.94 75 GLY A CA 1
ATOM 588 C C . GLY A 1 75 ? -18.104 -10.698 11.612 1.00 92.94 75 GLY A C 1
ATOM 589 O O . GLY A 1 75 ? -19.201 -10.137 11.617 1.00 92.94 75 GLY A O 1
ATOM 590 N N . LEU A 1 76 ? -17.410 -10.921 12.733 1.00 96.19 76 LEU A N 1
ATOM 591 C CA . LEU A 1 76 ? -17.853 -10.508 14.070 1.00 96.19 76 LEU A CA 1
ATOM 592 C C . LEU A 1 76 ? -17.582 -9.016 14.309 1.00 96.19 76 LEU A C 1
ATOM 594 O O . LEU A 1 76 ? -18.433 -8.308 14.841 1.00 96.19 76 LEU A O 1
ATOM 598 N N . LEU A 1 77 ? -16.427 -8.518 13.856 1.00 96.00 77 LEU A N 1
ATOM 599 C CA . LEU A 1 77 ? -16.140 -7.083 13.840 1.00 96.00 77 LEU A CA 1
ATOM 600 C C . LEU A 1 77 ? -16.777 -6.433 12.609 1.00 96.00 77 LEU A C 1
ATOM 602 O O . LEU A 1 77 ? -16.483 -6.814 11.477 1.00 96.00 77 LEU A O 1
ATOM 606 N N . LYS A 1 78 ? -17.630 -5.429 12.824 1.00 94.94 78 LYS A N 1
ATOM 607 C CA . LYS A 1 78 ? -18.334 -4.715 11.746 1.00 94.94 78 LYS A CA 1
ATOM 608 C C . LYS A 1 78 ? -17.591 -3.456 11.300 1.00 94.94 78 LYS A C 1
ATOM 610 O O . LYS A 1 78 ? -17.735 -3.043 10.153 1.00 94.94 78 LYS A O 1
ATOM 615 N N . VAL A 1 79 ? -16.800 -2.849 12.190 1.00 94.81 79 VAL A N 1
ATOM 616 C CA . VAL A 1 79 ? -16.047 -1.615 11.916 1.00 94.81 79 VAL A CA 1
ATOM 617 C C . VAL A 1 79 ? -14.608 -1.747 12.404 1.00 94.81 79 VAL A C 1
ATOM 619 O O . VAL A 1 79 ? -14.364 -2.093 13.558 1.00 94.81 79 VAL A O 1
ATOM 622 N N . ILE A 1 80 ? -13.644 -1.416 11.543 1.00 94.75 80 ILE A N 1
ATOM 623 C CA . ILE A 1 80 ? -12.234 -1.297 11.925 1.00 94.75 80 ILE A CA 1
ATOM 624 C C . ILE A 1 80 ? -11.709 0.081 11.542 1.00 94.75 80 ILE A C 1
ATOM 626 O O . ILE A 1 80 ? -11.814 0.500 10.390 1.00 94.75 80 ILE A O 1
ATOM 630 N N . PHE A 1 81 ? -11.087 0.760 12.503 1.00 94.81 81 PHE A N 1
ATOM 631 C CA . PHE A 1 81 ? -10.329 1.983 12.263 1.00 94.81 81 PHE A CA 1
ATOM 632 C C . PHE A 1 81 ? -8.867 1.634 12.049 1.00 94.81 81 PHE A C 1
ATOM 634 O O . PHE A 1 81 ? -8.188 1.216 12.984 1.00 94.81 81 PHE A O 1
ATOM 641 N N . ALA A 1 82 ? -8.367 1.826 10.834 1.00 92.56 82 ALA A N 1
ATOM 642 C CA . ALA A 1 82 ? -7.038 1.366 10.470 1.00 92.56 82 ALA A CA 1
ATOM 643 C C . ALA A 1 82 ? -6.119 2.476 9.969 1.00 92.56 82 ALA A C 1
ATOM 645 O O . ALA A 1 82 ? -6.570 3.456 9.375 1.00 92.56 82 ALA A O 1
ATOM 646 N N . THR A 1 83 ? -4.816 2.293 10.176 1.00 89.50 83 THR A N 1
ATOM 647 C CA . THR A 1 83 ? -3.790 3.068 9.470 1.00 89.50 83 THR A CA 1
ATOM 648 C C . THR A 1 83 ? -3.548 2.505 8.071 1.00 89.50 83 THR A C 1
ATOM 650 O O . THR A 1 83 ? -3.797 1.331 7.809 1.00 89.50 83 THR A O 1
ATOM 653 N N . GLU A 1 84 ? -2.976 3.320 7.183 1.00 81.50 84 GLU A N 1
ATOM 654 C CA . GLU A 1 84 ? -2.663 2.966 5.787 1.00 81.50 84 GLU A CA 1
ATOM 655 C C . GLU A 1 84 ? -1.928 1.625 5.627 1.00 81.50 84 GLU A C 1
ATOM 657 O O . GLU A 1 84 ? -2.195 0.883 4.689 1.00 81.50 84 GLU A O 1
ATOM 662 N N . THR A 1 85 ? -1.052 1.262 6.568 1.00 77.56 85 THR A N 1
ATOM 663 C CA . THR A 1 85 ? -0.299 -0.004 6.535 1.00 77.56 85 THR A CA 1
ATOM 664 C C . THR A 1 85 ? -1.191 -1.242 6.451 1.00 77.56 85 THR A C 1
ATOM 666 O O . THR A 1 85 ? -0.746 -2.276 5.957 1.00 77.56 85 THR A O 1
ATOM 669 N N . LEU A 1 86 ? -2.448 -1.150 6.902 1.00 79.75 86 LEU A N 1
ATOM 670 C CA . LEU A 1 86 ? -3.414 -2.233 6.757 1.00 79.75 86 LEU A CA 1
ATOM 671 C C . LEU A 1 86 ? -3.699 -2.544 5.282 1.00 79.75 86 LEU A C 1
ATOM 673 O O . LEU A 1 86 ? -3.791 -3.710 4.896 1.00 79.75 86 LEU A O 1
ATOM 677 N N . ALA A 1 87 ? -3.778 -1.506 4.447 1.00 71.56 87 ALA A N 1
ATOM 678 C CA . ALA A 1 87 ? -4.094 -1.632 3.032 1.00 71.56 87 ALA A CA 1
ATOM 679 C C . ALA A 1 87 ? -2.992 -2.346 2.235 1.00 71.56 87 ALA A C 1
ATOM 681 O O . ALA A 1 87 ? -3.294 -2.930 1.197 1.00 71.56 87 ALA A O 1
ATOM 682 N N . ALA A 1 88 ? -1.753 -2.383 2.731 1.00 69.25 88 ALA A N 1
ATOM 683 C CA . ALA A 1 88 ? -0.611 -2.965 2.025 1.00 69.25 88 ALA A CA 1
ATOM 684 C C . ALA A 1 88 ? -0.300 -4.432 2.393 1.00 69.25 88 ALA A C 1
ATOM 686 O O . ALA A 1 88 ? 0.374 -5.105 1.618 1.00 69.25 88 ALA A O 1
ATOM 687 N N . GLY A 1 89 ? -0.756 -4.943 3.547 1.00 65.94 89 GLY A N 1
ATOM 688 C CA . GLY A 1 89 ? -0.134 -6.140 4.140 1.00 65.94 89 GLY A CA 1
ATOM 689 C C . GLY A 1 89 ? -1.031 -7.321 4.506 1.00 65.94 89 GLY A C 1
ATOM 690 O O . GLY A 1 89 ? -0.495 -8.385 4.798 1.00 65.94 89 GLY A O 1
ATOM 691 N N . ILE A 1 90 ? -2.362 -7.175 4.543 1.00 71.88 90 ILE A N 1
ATOM 692 C CA . ILE A 1 90 ? -3.235 -8.212 5.130 1.00 71.88 90 ILE A CA 1
ATOM 693 C C . ILE A 1 90 ? -4.466 -8.470 4.253 1.00 71.88 90 ILE A C 1
ATOM 695 O O . ILE A 1 90 ? -5.028 -7.551 3.661 1.00 71.88 90 ILE A O 1
ATOM 699 N N . ASN A 1 91 ? -4.906 -9.727 4.149 1.00 75.88 91 ASN A N 1
ATOM 700 C CA . ASN A 1 91 ? -6.142 -10.099 3.456 1.00 75.88 91 ASN A CA 1
ATOM 701 C C . ASN A 1 91 ? -7.374 -9.876 4.357 1.00 75.88 91 ASN A C 1
ATOM 703 O O . ASN A 1 91 ? -7.901 -10.814 4.954 1.00 75.88 91 ASN A O 1
ATOM 707 N N . MET A 1 92 ? -7.804 -8.617 4.476 1.00 83.88 92 MET A N 1
ATOM 708 C CA . MET A 1 92 ? -9.033 -8.215 5.174 1.00 83.88 92 MET A CA 1
ATOM 709 C C . MET A 1 92 ? -9.919 -7.360 4.253 1.00 83.88 92 MET A C 1
ATOM 711 O O . MET A 1 92 ? -9.875 -6.132 4.334 1.00 83.88 92 MET A O 1
ATOM 715 N N . PRO A 1 93 ? -10.680 -7.979 3.329 1.00 89.81 93 PRO A N 1
ATOM 716 C CA . PRO A 1 93 ? -11.639 -7.257 2.501 1.00 89.81 93 PRO A CA 1
ATOM 717 C C . PRO A 1 93 ? -12.874 -6.856 3.320 1.00 89.81 93 PRO A C 1
ATOM 719 O O . PRO A 1 93 ? -13.361 -7.618 4.155 1.00 89.81 93 PRO A O 1
ATOM 722 N N . ALA A 1 94 ? -13.406 -5.671 3.052 1.00 93.25 94 ALA A N 1
ATOM 723 C CA . ALA A 1 94 ? -14.611 -5.124 3.662 1.00 93.25 94 ALA A CA 1
ATOM 724 C C . ALA A 1 94 ? -15.660 -4.856 2.578 1.00 93.25 94 ALA A C 1
ATOM 726 O O . ALA A 1 94 ? -15.321 -4.686 1.414 1.00 93.25 94 ALA A O 1
ATOM 727 N N . ARG A 1 95 ? -16.944 -4.758 2.937 1.00 94.38 95 ARG A N 1
ATOM 728 C CA . ARG A 1 95 ? -17.964 -4.292 1.976 1.00 94.38 95 ARG A CA 1
ATOM 729 C C . ARG A 1 95 ? -17.693 -2.849 1.534 1.00 94.38 95 ARG A C 1
ATOM 731 O O . ARG A 1 95 ? -17.792 -2.520 0.354 1.00 94.38 95 ARG A O 1
ATOM 738 N N . THR A 1 96 ? -17.315 -2.014 2.498 1.00 96.06 96 THR A N 1
ATOM 739 C CA . THR A 1 96 ? -17.100 -0.582 2.310 1.00 96.06 96 THR A CA 1
ATOM 740 C C . THR A 1 96 ? -15.775 -0.175 2.932 1.00 96.06 96 THR A C 1
ATOM 742 O O . THR A 1 96 ? -15.453 -0.601 4.041 1.00 96.06 96 THR A O 1
ATOM 745 N N . THR A 1 97 ? -15.032 0.693 2.254 1.00 94.56 97 THR A N 1
ATOM 746 C CA . THR A 1 97 ? -13.858 1.367 2.813 1.00 94.56 97 THR A CA 1
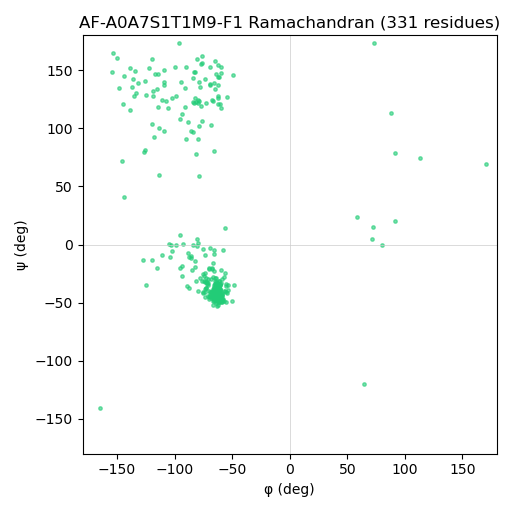ATOM 747 C C . THR A 1 97 ? -14.116 2.862 2.902 1.00 94.56 97 THR A C 1
ATOM 749 O O . THR A 1 97 ? -14.595 3.475 1.952 1.00 94.56 97 THR A O 1
ATOM 752 N N . VAL A 1 98 ? -13.783 3.451 4.050 1.00 94.31 98 VAL A N 1
ATOM 753 C CA . VAL A 1 98 ? -13.915 4.889 4.295 1.00 94.31 98 VAL A CA 1
ATOM 754 C C . VAL A 1 98 ? -12.526 5.492 4.469 1.00 94.31 98 VAL A C 1
ATOM 756 O O . VAL A 1 98 ? -11.792 5.124 5.385 1.00 94.31 98 VAL A O 1
ATOM 759 N N . ILE A 1 99 ? -12.169 6.421 3.590 1.00 92.25 99 ILE A N 1
ATOM 760 C CA . ILE A 1 99 ? -10.924 7.183 3.629 1.00 92.25 99 ILE A CA 1
ATOM 761 C C . ILE A 1 99 ? -11.232 8.498 4.339 1.00 92.25 99 ILE A C 1
ATOM 763 O O . ILE A 1 99 ? -11.943 9.352 3.814 1.00 92.25 99 ILE A O 1
ATOM 767 N N . SER A 1 100 ? -10.740 8.635 5.568 1.00 90.12 100 SER A N 1
ATOM 768 C CA . SER A 1 100 ? -11.082 9.768 6.432 1.00 90.12 100 SER A CA 1
ATOM 769 C C . SER A 1 100 ? -10.348 11.062 6.086 1.00 90.12 100 SER A C 1
ATOM 771 O O . SER A 1 100 ? -10.875 12.135 6.359 1.00 90.12 100 SER A O 1
ATOM 773 N N . VAL A 1 101 ? -9.138 10.962 5.530 1.00 88.62 101 VAL A N 1
ATOM 774 C CA . VAL A 1 101 ? -8.279 12.097 5.165 1.00 88.62 101 VAL A CA 1
ATOM 775 C C . VAL A 1 101 ? -7.455 11.703 3.935 1.00 88.62 101 VAL A C 1
ATOM 777 O O . VAL A 1 101 ? -6.900 10.601 3.900 1.00 88.62 101 VAL A O 1
ATOM 780 N N . VAL A 1 102 ? -7.361 12.584 2.937 1.00 89.00 102 VAL A N 1
ATOM 781 C CA . VAL A 1 102 ? -6.551 12.410 1.712 1.00 89.00 102 VAL A CA 1
ATOM 782 C C . VAL A 1 102 ? -5.267 13.242 1.716 1.00 89.00 102 VAL A C 1
ATOM 784 O O . VAL A 1 102 ? -4.466 13.168 0.784 1.00 89.00 102 VAL A O 1
ATOM 787 N N . SER A 1 103 ? -5.030 13.997 2.785 1.00 87.31 103 SER A N 1
ATOM 788 C CA . SER A 1 103 ? -3.782 14.697 3.072 1.00 87.31 103 SER A CA 1
ATOM 789 C C . SER A 1 103 ? -3.019 14.064 4.247 1.00 87.31 103 SER A C 1
ATOM 791 O O . SER A 1 103 ? -3.587 13.469 5.165 1.00 87.31 103 SER A O 1
ATOM 793 N N . ARG A 1 104 ? -1.685 14.162 4.236 1.00 83.50 104 ARG A N 1
ATOM 794 C CA . ARG A 1 104 ? -0.832 13.668 5.326 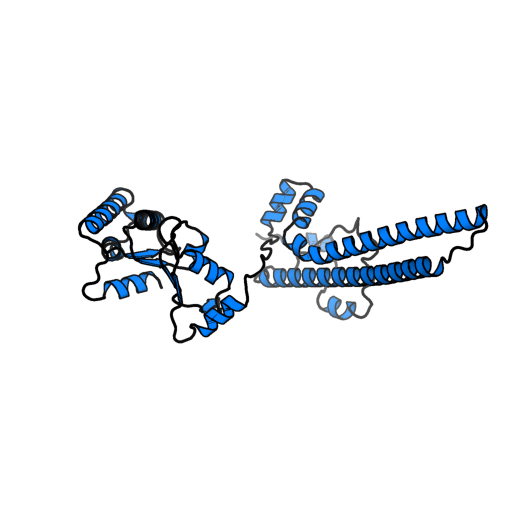1.00 83.50 104 ARG A CA 1
ATOM 795 C C . ARG A 1 104 ? 0.374 14.568 5.548 1.00 83.50 104 ARG A C 1
ATOM 797 O O . ARG A 1 104 ? 0.975 15.089 4.614 1.00 83.50 104 ARG A O 1
ATOM 804 N N . LYS A 1 105 ? 0.790 14.698 6.808 1.00 77.88 105 LYS A N 1
ATOM 805 C CA . LYS A 1 105 ? 2.073 15.312 7.170 1.00 77.88 105 LYS A CA 1
ATOM 806 C C . LYS A 1 105 ? 3.225 14.337 6.912 1.00 77.88 105 LYS A C 1
ATOM 808 O O . LYS A 1 105 ? 3.276 13.275 7.528 1.00 77.88 105 LYS A O 1
ATOM 813 N N . ARG A 1 106 ? 4.159 14.702 6.034 1.00 71.19 106 ARG A N 1
ATOM 814 C CA . ARG A 1 106 ? 5.446 14.020 5.838 1.00 71.19 106 ARG A CA 1
ATOM 815 C C . ARG A 1 106 ? 6.556 14.974 6.285 1.00 71.19 106 ARG A C 1
ATOM 817 O O . ARG A 1 106 ? 6.907 15.908 5.570 1.00 71.19 106 ARG A O 1
ATOM 824 N N . GLY A 1 107 ? 7.078 14.772 7.496 1.00 71.38 107 GLY A N 1
ATOM 825 C CA . GLY A 1 107 ? 8.051 15.691 8.099 1.00 71.38 107 GLY A CA 1
ATOM 826 C C . GLY A 1 107 ? 7.441 17.072 8.362 1.00 71.38 107 GLY A C 1
ATOM 827 O O . GLY A 1 107 ? 6.463 17.188 9.102 1.00 71.38 107 GLY A O 1
ATOM 828 N N . SER A 1 108 ? 8.007 18.117 7.755 1.00 64.31 108 SER A N 1
ATOM 829 C CA . SER A 1 108 ? 7.515 19.500 7.853 1.00 64.31 108 SER A CA 1
ATOM 830 C C . SER A 1 108 ? 6.420 19.852 6.838 1.00 64.31 108 SER A C 1
ATOM 832 O O . SER A 1 108 ? 5.776 20.885 6.995 1.00 64.31 108 SER A O 1
ATOM 834 N N . VAL A 1 109 ? 6.169 19.009 5.831 1.00 69.75 109 VAL A N 1
ATOM 835 C CA . VAL A 1 109 ? 5.292 19.338 4.695 1.00 69.75 109 VAL A CA 1
ATOM 836 C C . VAL A 1 109 ? 3.983 18.549 4.768 1.00 69.75 109 VAL A C 1
ATOM 838 O O . VAL A 1 109 ? 3.977 17.351 5.060 1.00 69.75 109 VAL A O 1
ATOM 841 N N . HIS A 1 110 ? 2.859 19.209 4.487 1.00 76.75 110 HIS A N 1
ATOM 842 C CA . HIS A 1 110 ? 1.605 18.527 4.169 1.00 76.75 110 HIS A CA 1
ATOM 843 C C . HIS A 1 110 ? 1.585 18.163 2.686 1.00 76.75 110 HIS A C 1
ATOM 845 O O . HIS A 1 110 ? 1.731 19.022 1.824 1.00 76.75 110 HIS A O 1
ATOM 851 N N . SER A 1 111 ? 1.420 16.875 2.401 1.00 84.12 111 SER A N 1
ATOM 852 C CA . SER A 1 111 ? 1.335 16.334 1.049 1.00 84.12 111 SER A CA 1
ATOM 853 C C . SER A 1 111 ? 0.060 15.517 0.901 1.00 84.12 111 SER A C 1
ATOM 855 O O . SER A 1 111 ? -0.284 14.751 1.806 1.00 84.12 111 SER A O 1
ATOM 857 N N . LEU A 1 112 ? -0.589 15.623 -0.255 1.00 88.19 112 LEU A N 1
ATOM 858 C CA . LEU A 1 112 ? -1.659 14.709 -0.643 1.00 88.19 112 LEU A CA 1
ATOM 859 C C . LEU A 1 112 ? -1.157 13.260 -0.693 1.00 88.19 112 LEU A C 1
ATOM 861 O O . LEU A 1 112 ? 0.036 13.003 -0.903 1.00 88.19 112 LEU A O 1
ATOM 865 N N . LEU A 1 113 ? -2.073 12.319 -0.478 1.00 89.56 113 LEU A N 1
ATOM 866 C CA . LEU A 1 113 ? -1.816 10.906 -0.711 1.00 89.56 113 LEU A CA 1
ATOM 867 C C . LEU A 1 113 ? -1.510 10.650 -2.186 1.00 89.56 113 LEU A C 1
ATOM 869 O O . LEU A 1 113 ? -1.914 11.392 -3.084 1.00 89.56 113 LEU A O 1
ATOM 873 N N . LYS A 1 114 ? -0.769 9.574 -2.418 1.00 89.06 114 LYS A N 1
ATOM 874 C CA . LYS A 1 114 ? -0.484 9.067 -3.758 1.00 89.06 114 LYS A CA 1
ATOM 875 C C . LYS A 1 114 ? -1.689 8.325 -4.331 1.00 89.06 114 LYS A C 1
ATOM 877 O O . LYS A 1 114 ? -2.491 7.768 -3.577 1.00 89.06 114 LYS A O 1
ATOM 882 N N . HIS A 1 115 ? -1.775 8.248 -5.655 1.00 90.50 115 HIS A N 1
ATOM 883 C CA . HIS A 1 115 ? -2.799 7.466 -6.345 1.00 90.50 115 HIS A CA 1
ATOM 884 C C . HIS A 1 115 ? -2.771 6.012 -5.880 1.00 90.50 115 HIS A C 1
ATOM 886 O O . HIS A 1 115 ? -3.791 5.471 -5.458 1.00 90.50 115 HIS A O 1
ATOM 892 N N . ASN A 1 116 ? -1.590 5.394 -5.868 1.00 90.12 116 ASN A N 1
ATOM 893 C CA . ASN A 1 116 ? -1.432 4.008 -5.445 1.00 90.12 116 ASN A CA 1
ATOM 894 C C . ASN A 1 116 ? -1.850 3.793 -3.980 1.00 90.12 116 ASN A C 1
ATOM 896 O O . ASN A 1 116 ? -2.358 2.725 -3.656 1.00 90.12 116 ASN A O 1
ATOM 900 N N . GLU A 1 117 ? -1.684 4.789 -3.102 1.00 90.56 117 GLU A N 1
ATOM 901 C CA . GLU A 1 117 ? -2.105 4.708 -1.693 1.00 90.56 117 GLU A CA 1
ATOM 902 C C . GLU A 1 117 ? -3.640 4.719 -1.582 1.00 90.56 117 GLU A C 1
ATOM 904 O O . GLU A 1 117 ? -4.219 3.860 -0.912 1.00 90.56 117 GLU A O 1
ATOM 909 N N . ILE A 1 118 ? -4.317 5.633 -2.292 1.00 91.50 118 ILE A N 1
ATOM 910 C CA . ILE A 1 118 ? -5.788 5.682 -2.330 1.00 91.50 118 ILE A CA 1
ATOM 911 C C . ILE A 1 118 ? -6.359 4.406 -2.943 1.00 91.50 118 ILE A C 1
ATOM 913 O O . ILE A 1 118 ? -7.261 3.803 -2.364 1.00 91.50 118 ILE A O 1
ATOM 917 N N . THR A 1 119 ? -5.817 3.962 -4.075 1.00 91.25 119 THR A N 1
ATOM 918 C CA . THR A 1 119 ? -6.296 2.770 -4.782 1.00 91.25 119 THR A CA 1
ATOM 919 C C . THR A 1 119 ? -6.068 1.496 -3.959 1.00 91.25 119 THR A C 1
ATOM 921 O O . THR A 1 119 ? -6.929 0.620 -3.953 1.00 91.25 119 THR A O 1
ATOM 924 N N . GLN A 1 120 ? -4.974 1.394 -3.191 1.00 90.56 120 GLN A N 1
ATOM 925 C CA . GLN A 1 120 ? -4.764 0.286 -2.245 1.00 90.56 120 GLN A CA 1
ATOM 926 C C . GLN A 1 120 ? -5.802 0.268 -1.120 1.00 90.56 120 GLN A C 1
ATOM 928 O O . GLN A 1 120 ? -6.288 -0.805 -0.762 1.00 90.56 120 GLN A O 1
ATOM 933 N N . MET A 1 121 ? -6.152 1.432 -0.563 1.00 91.88 121 MET A N 1
ATOM 934 C CA . MET A 1 121 ? -7.207 1.526 0.450 1.00 91.88 121 MET A CA 1
ATOM 935 C C . MET A 1 121 ? -8.573 1.189 -0.154 1.00 91.88 121 MET A C 1
ATOM 937 O O . MET A 1 121 ? -9.257 0.302 0.347 1.00 91.88 121 MET A O 1
ATOM 941 N N . ALA A 1 122 ? -8.948 1.836 -1.259 1.00 92.00 122 ALA A N 1
ATOM 942 C CA . ALA A 1 122 ? -10.223 1.619 -1.941 1.00 92.00 122 ALA A CA 1
ATOM 943 C C . ALA A 1 122 ? -10.389 0.170 -2.430 1.00 92.00 122 ALA A C 1
ATOM 945 O O . ALA A 1 122 ? -11.483 -0.380 -2.349 1.00 92.00 122 ALA A O 1
ATOM 946 N N . GLY A 1 123 ? -9.303 -0.483 -2.855 1.00 91.19 123 GLY A N 1
ATOM 947 C CA . GLY A 1 123 ? -9.290 -1.884 -3.285 1.00 91.19 123 GLY A CA 1
ATOM 948 C C . GLY A 1 123 ? -9.590 -2.902 -2.180 1.00 91.19 123 GLY A C 1
ATOM 949 O O . GLY A 1 123 ? -9.687 -4.095 -2.462 1.00 91.19 123 GLY A O 1
ATOM 950 N N . ARG A 1 124 ? -9.740 -2.464 -0.923 1.00 91.88 124 ARG A N 1
ATOM 951 C CA . ARG A 1 124 ? -10.255 -3.300 0.172 1.00 91.88 124 ARG A CA 1
ATOM 952 C C . ARG A 1 124 ? -11.776 -3.371 0.202 1.00 91.88 124 ARG A C 1
ATOM 954 O O . ARG A 1 124 ? -12.294 -4.252 0.884 1.00 91.88 124 ARG A O 1
ATOM 961 N N . ALA A 1 125 ? -12.471 -2.495 -0.520 1.00 93.69 125 ALA A N 1
ATOM 962 C CA . ALA A 1 125 ? -13.917 -2.531 -0.646 1.00 93.69 125 ALA A CA 1
ATOM 963 C C . ALA A 1 125 ? -14.366 -3.608 -1.649 1.00 93.69 125 ALA A C 1
ATOM 965 O O . ALA A 1 125 ? -13.786 -3.761 -2.722 1.00 93.69 125 ALA A O 1
ATOM 966 N N . GLY A 1 126 ? -15.447 -4.307 -1.313 1.00 93.69 126 GLY A N 1
ATOM 967 C CA . GLY A 1 126 ? -16.007 -5.413 -2.084 1.00 93.69 126 GLY A CA 1
ATOM 968 C C . GLY A 1 126 ? -15.386 -6.759 -1.711 1.00 93.69 126 GLY A C 1
ATOM 969 O O . GLY A 1 126 ? -14.215 -7.038 -1.980 1.00 93.69 126 GLY A O 1
ATOM 970 N N . ARG A 1 127 ? -16.187 -7.644 -1.111 1.00 92.19 127 ARG A N 1
ATOM 971 C CA . ARG A 1 127 ? -15.765 -9.013 -0.791 1.00 92.19 127 ARG A CA 1
ATOM 972 C C . ARG A 1 127 ? -16.118 -9.939 -1.950 1.00 92.19 127 ARG A C 1
ATOM 974 O O . ARG A 1 127 ? -17.290 -10.131 -2.2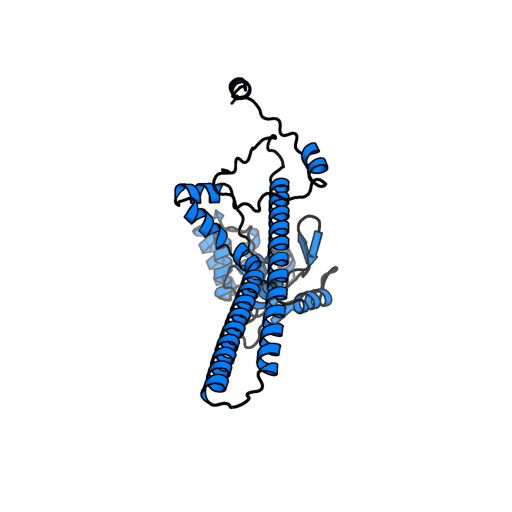72 1.00 92.19 127 ARG A O 1
ATOM 981 N N . ARG A 1 128 ? -15.095 -10.549 -2.556 1.00 90.12 128 ARG A N 1
ATOM 982 C CA . ARG A 1 128 ? -15.264 -11.514 -3.655 1.00 90.12 128 ARG A CA 1
ATOM 983 C C . ARG A 1 128 ? -16.212 -12.641 -3.239 1.00 90.12 128 ARG A C 1
ATOM 985 O O . ARG A 1 128 ? -15.984 -13.278 -2.217 1.00 90.12 128 ARG A O 1
ATOM 992 N N . GLY A 1 129 ? -17.248 -12.878 -4.041 1.00 91.81 129 GLY A N 1
ATOM 993 C CA . GLY A 1 129 ? -18.248 -13.921 -3.794 1.00 91.81 129 GLY A CA 1
ATOM 994 C C . GLY A 1 129 ? -19.338 -13.561 -2.777 1.00 91.81 129 GLY A C 1
ATOM 995 O O . GLY A 1 129 ? -20.217 -14.384 -2.553 1.00 91.81 129 GLY A O 1
ATOM 996 N N . TYR A 1 130 ? -19.308 -12.361 -2.184 1.00 89.94 130 TYR A N 1
ATOM 997 C CA . TYR A 1 130 ? -20.327 -11.907 -1.225 1.00 89.94 130 TYR A CA 1
ATOM 998 C C . TYR A 1 130 ? -20.982 -10.578 -1.601 1.00 89.94 130 TYR A C 1
ATOM 1000 O O . TYR A 1 130 ? -22.152 -10.380 -1.283 1.00 89.94 130 TYR A O 1
ATOM 1008 N N . ASP A 1 131 ? -20.237 -9.651 -2.205 1.00 94.12 131 ASP A N 1
ATOM 1009 C CA . ASP A 1 131 ? -20.751 -8.342 -2.609 1.00 94.12 131 ASP A CA 1
ATOM 1010 C C . ASP A 1 131 ? -20.620 -8.179 -4.133 1.00 94.12 131 ASP A C 1
ATOM 1012 O O . ASP A 1 131 ? -19.545 -8.420 -4.687 1.00 94.12 131 ASP A O 1
ATOM 1016 N N . ASP A 1 132 ? -21.690 -7.728 -4.795 1.00 94.38 132 ASP A N 1
ATOM 1017 C CA . ASP A 1 132 ? -21.684 -7.422 -6.236 1.00 94.38 132 ASP A CA 1
ATOM 1018 C C . ASP A 1 132 ? -20.881 -6.150 -6.548 1.00 94.38 132 ASP A C 1
ATOM 1020 O O . ASP A 1 132 ? -20.270 -6.019 -7.608 1.00 94.38 132 ASP A O 1
ATOM 1024 N N . ILE A 1 133 ? -20.889 -5.197 -5.609 1.00 94.88 133 ILE A N 1
ATOM 1025 C CA . ILE A 1 133 ? -20.246 -3.886 -5.726 1.00 94.88 133 ILE A CA 1
ATOM 1026 C C . ILE A 1 133 ? -19.531 -3.566 -4.407 1.00 94.88 133 ILE A C 1
ATOM 1028 O O . ILE A 1 133 ? -20.081 -3.755 -3.322 1.00 94.88 133 ILE A O 1
ATOM 1032 N N . GLY A 1 134 ? -18.298 -3.061 -4.500 1.00 94.94 134 GLY A N 1
ATOM 1033 C CA . GLY A 1 134 ? -17.561 -2.484 -3.376 1.00 94.94 134 GLY A CA 1
ATOM 1034 C C . GLY A 1 134 ? -17.747 -0.969 -3.307 1.00 94.94 134 GLY A C 1
ATOM 1035 O O . GLY A 1 134 ? -17.717 -0.292 -4.334 1.00 94.94 134 GLY A O 1
ATOM 1036 N N . HIS A 1 135 ? -17.907 -0.420 -2.102 1.00 95.62 135 HIS A N 1
ATOM 1037 C CA . HIS A 1 135 ? -18.066 1.024 -1.907 1.00 95.62 135 HIS A CA 1
ATOM 1038 C C . HIS A 1 135 ? -16.810 1.654 -1.296 1.00 95.62 135 HIS A C 1
ATOM 1040 O O . HIS A 1 135 ? -16.389 1.280 -0.202 1.00 95.62 135 HIS A O 1
ATOM 1046 N N . ALA A 1 136 ? -16.240 2.657 -1.961 1.00 93.56 136 ALA A N 1
ATOM 1047 C CA . ALA A 1 136 ? -15.180 3.494 -1.407 1.00 93.56 136 ALA A CA 1
ATOM 1048 C C . ALA A 1 136 ? -15.722 4.907 -1.162 1.00 93.56 136 ALA A C 1
ATOM 1050 O O . ALA A 1 136 ? -16.251 5.538 -2.075 1.00 93.56 136 ALA A O 1
ATOM 1051 N N . VAL A 1 137 ? -15.607 5.394 0.073 1.00 94.06 137 VAL A N 1
ATOM 1052 C CA . VAL A 1 137 ? -16.115 6.708 0.491 1.00 94.06 137 VAL A CA 1
ATOM 1053 C C . VAL A 1 137 ? -14.951 7.561 0.963 1.00 94.06 137 VAL A C 1
ATOM 1055 O O . VAL A 1 137 ? -14.193 7.138 1.830 1.00 94.06 137 VAL A O 1
ATOM 1058 N N . VAL A 1 138 ? -14.824 8.772 0.428 1.00 92.19 138 VAL A N 1
ATOM 1059 C CA . VAL A 1 138 ? -13.866 9.770 0.917 1.00 92.19 138 VAL A CA 1
ATOM 1060 C C . VAL A 1 138 ? -14.618 10.789 1.760 1.00 92.19 138 VAL A C 1
ATOM 1062 O O . VAL A 1 138 ? -15.606 11.363 1.303 1.00 92.19 138 VAL A O 1
ATOM 1065 N N . LEU A 1 139 ? -14.167 11.001 2.994 1.00 91.38 139 LEU A N 1
ATOM 1066 C CA . LEU A 1 139 ? -14.734 12.022 3.867 1.00 91.38 139 LEU A CA 1
ATOM 1067 C C . LEU A 1 139 ? -14.110 13.382 3.576 1.00 91.38 139 LEU A C 1
ATOM 1069 O O . LEU A 1 139 ? -12.914 13.496 3.318 1.00 91.38 139 LEU A O 1
ATOM 1073 N N . GLN A 1 140 ? -14.936 14.420 3.663 1.00 87.25 140 GLN A N 1
ATOM 1074 C CA . GLN A 1 140 ? -14.464 15.791 3.605 1.00 87.25 140 GLN A CA 1
ATOM 1075 C C . GLN A 1 140 ? -13.887 16.205 4.962 1.00 87.25 140 GLN A C 1
ATOM 1077 O O . GLN A 1 140 ? -14.552 16.141 5.998 1.00 87.25 140 GLN A O 1
ATOM 1082 N N . SER A 1 141 ? -12.639 16.647 4.929 1.00 83.81 141 SER A N 1
ATOM 1083 C CA . SER A 1 141 ? -11.900 17.273 6.016 1.00 83.81 141 SER A CA 1
ATOM 1084 C C . SER A 1 141 ? -11.981 18.806 5.890 1.00 83.81 141 SER A C 1
ATOM 1086 O O . SER A 1 141 ? -12.502 19.354 4.918 1.00 83.81 141 SER A O 1
ATOM 1088 N N . ARG A 1 142 ? -11.462 19.534 6.889 1.00 81.44 142 ARG A N 1
ATOM 1089 C CA . ARG A 1 142 ? -11.340 21.004 6.832 1.00 81.44 142 ARG A CA 1
ATOM 1090 C C . ARG A 1 142 ? -10.355 21.474 5.749 1.00 81.44 142 ARG A C 1
ATOM 1092 O O . ARG A 1 142 ? -10.431 22.625 5.331 1.00 81.44 142 ARG A O 1
ATOM 1099 N N . TRP A 1 143 ? -9.421 20.613 5.351 1.00 80.06 143 TRP A N 1
ATOM 1100 C CA . TRP A 1 143 ? -8.277 20.953 4.499 1.00 80.06 143 TRP A CA 1
ATOM 1101 C C . TRP A 1 143 ? -8.302 20.257 3.142 1.00 80.06 143 TRP A C 1
ATOM 1103 O O . TRP A 1 143 ? -7.599 20.682 2.234 1.00 80.06 143 TRP A O 1
ATOM 1113 N N . ASP A 1 144 ? -9.055 19.168 3.033 1.00 83.06 144 ASP A N 1
ATOM 1114 C CA . ASP A 1 144 ? -9.046 18.271 1.889 1.00 83.06 144 ASP A CA 1
ATOM 1115 C C . ASP A 1 144 ? -10.387 17.542 1.784 1.00 83.06 144 ASP A C 1
ATOM 1117 O O . ASP A 1 144 ? -11.045 17.288 2.793 1.00 83.06 144 ASP A O 1
ATOM 1121 N N . GLY A 1 145 ? -10.820 17.214 0.574 1.00 81.50 145 GLY A N 1
ATOM 1122 C CA . GLY A 1 145 ? -12.092 16.552 0.332 1.00 81.50 145 GLY A CA 1
ATOM 1123 C C . GLY A 1 145 ? -12.192 15.966 -1.071 1.00 81.50 145 GLY A C 1
ATOM 1124 O O . GLY A 1 145 ? -11.252 15.366 -1.592 1.00 81.50 145 GLY A O 1
ATOM 1125 N N . ALA A 1 146 ? -13.375 16.095 -1.674 1.00 84.75 146 ALA A N 1
ATOM 1126 C CA . ALA A 1 146 ? -13.681 15.453 -2.950 1.00 84.75 146 ALA A CA 1
ATOM 1127 C C . ALA A 1 146 ? -12.825 15.979 -4.116 1.00 84.75 146 ALA A C 1
ATOM 1129 O O . ALA A 1 146 ? -12.479 15.202 -5.003 1.00 84.75 146 ALA A O 1
ATOM 1130 N N . ALA A 1 147 ? -12.467 17.268 -4.114 1.00 87.94 147 ALA A N 1
ATOM 1131 C CA . ALA A 1 147 ? -11.674 17.875 -5.181 1.00 87.94 147 ALA A CA 1
ATOM 1132 C C . ALA A 1 147 ? -10.245 17.310 -5.214 1.00 87.94 147 ALA A C 1
ATOM 1134 O O . ALA A 1 147 ? -9.780 16.859 -6.259 1.00 87.94 147 ALA A O 1
ATOM 1135 N N . GLU A 1 148 ? -9.583 17.250 -4.061 1.00 89.44 148 GLU A N 1
ATOM 1136 C CA . GLU A 1 148 ? -8.236 16.699 -3.911 1.00 89.44 148 GLU A CA 1
ATOM 1137 C C . GLU A 1 148 ? -8.233 15.195 -4.194 1.00 89.44 148 GLU A C 1
ATOM 1139 O O . GLU A 1 148 ? -7.348 14.688 -4.879 1.00 89.44 148 GLU A O 1
ATOM 1144 N N . ALA A 1 149 ? -9.252 14.468 -3.723 1.00 87.56 149 ALA A N 1
ATOM 1145 C CA . ALA A 1 149 ? -9.403 13.051 -4.036 1.00 87.56 149 ALA A CA 1
ATOM 1146 C C . ALA A 1 149 ? -9.536 12.813 -5.548 1.00 87.56 149 ALA A C 1
ATOM 1148 O O . ALA A 1 149 ? -8.890 11.920 -6.096 1.00 87.56 149 ALA A O 1
ATOM 1149 N N . PHE A 1 150 ? -10.336 13.634 -6.230 1.00 89.50 150 PHE A N 1
ATOM 1150 C CA . PHE A 1 150 ? -10.504 13.569 -7.677 1.00 89.50 150 PHE A CA 1
ATOM 1151 C C . PHE A 1 150 ? -9.207 13.898 -8.423 1.00 89.50 150 PHE A C 1
ATOM 1153 O O . PHE A 1 150 ? -8.858 13.197 -9.373 1.00 89.50 150 PHE A O 1
ATOM 1160 N N . GLU A 1 151 ? -8.449 14.893 -7.960 1.00 90.75 151 GLU A N 1
ATOM 1161 C CA . GLU A 1 151 ? -7.126 15.214 -8.500 1.00 90.75 151 GLU A CA 1
ATOM 1162 C C . GLU A 1 151 ? -6.167 14.018 -8.390 1.00 90.75 151 GLU A C 1
ATOM 1164 O O . GLU A 1 151 ? -5.508 13.651 -9.364 1.00 90.75 151 GLU A O 1
ATOM 1169 N N . ILE A 1 152 ? -6.112 13.365 -7.226 1.00 89.75 152 ILE A N 1
ATOM 1170 C CA . ILE A 1 152 ? -5.247 12.198 -7.004 1.00 89.75 152 ILE A CA 1
ATOM 1171 C C . ILE A 1 152 ? -5.647 11.033 -7.920 1.00 89.75 152 ILE A C 1
ATOM 1173 O O . ILE A 1 152 ? -4.782 10.364 -8.491 1.00 89.75 152 ILE A O 1
ATOM 1177 N N . ILE A 1 153 ? -6.947 10.795 -8.102 1.00 89.12 153 ILE A N 1
ATOM 1178 C CA . ILE A 1 153 ? -7.442 9.742 -8.996 1.00 89.12 153 ILE A CA 1
ATOM 1179 C C . ILE A 1 153 ? -7.064 10.055 -10.450 1.00 89.12 153 ILE A C 1
ATOM 1181 O O . ILE A 1 153 ? -6.555 9.170 -11.138 1.00 89.12 153 ILE A O 1
ATOM 1185 N N . GLN A 1 154 ? -7.227 11.305 -10.896 1.00 90.19 154 GLN A N 1
ATOM 1186 C CA . GLN A 1 154 ? -6.897 11.723 -12.263 1.00 90.19 154 GLN A CA 1
ATOM 1187 C C . GLN A 1 154 ? -5.411 11.617 -12.612 1.00 90.19 154 GLN A C 1
ATOM 1189 O O . GLN A 1 154 ? -5.082 11.342 -13.764 1.00 90.19 154 GLN A O 1
ATOM 1194 N N . ARG A 1 155 ? -4.509 11.810 -11.642 1.00 88.94 155 ARG A N 1
ATOM 1195 C CA . ARG A 1 155 ? -3.056 11.680 -11.864 1.00 88.94 155 ARG A CA 1
ATOM 1196 C C . ARG A 1 155 ? -2.642 10.285 -12.348 1.00 88.94 155 ARG A C 1
ATOM 1198 O O . ARG A 1 155 ? -1.588 10.155 -12.965 1.00 88.94 155 ARG A O 1
ATOM 1205 N N . GLY A 1 156 ? -3.468 9.269 -12.097 1.00 86.88 156 GLY A N 1
ATOM 1206 C CA . GLY A 1 156 ? -3.195 7.886 -12.471 1.00 86.88 156 GLY A CA 1
ATOM 1207 C C . GLY A 1 156 ? -2.115 7.220 -11.608 1.00 86.88 156 GLY A C 1
ATOM 1208 O O . GLY A 1 156 ? -1.500 7.862 -10.752 1.00 86.88 156 GLY A O 1
ATOM 1209 N N . PRO A 1 157 ? -1.897 5.908 -11.798 1.00 87.56 157 PRO A N 1
ATOM 1210 C CA . PRO A 1 157 ? -0.995 5.123 -10.963 1.00 87.56 157 PRO A CA 1
ATOM 1211 C C . PRO A 1 157 ? 0.459 5.571 -11.099 1.00 87.56 157 PRO A C 1
ATOM 1213 O O . PRO A 1 157 ? 0.979 5.732 -12.206 1.00 87.56 157 PRO A O 1
ATOM 1216 N N . GLU A 1 158 ? 1.150 5.727 -9.966 1.00 81.50 158 GLU A N 1
ATOM 1217 C CA . GLU A 1 158 ? 2.575 6.037 -9.991 1.00 81.50 158 GLU A CA 1
ATOM 1218 C C . GLU A 1 158 ? 3.389 4.845 -10.502 1.00 81.50 158 GLU A C 1
ATOM 1220 O O . GLU A 1 158 ? 3.182 3.702 -10.084 1.00 81.50 158 GLU A O 1
ATOM 1225 N N . MET A 1 159 ? 4.384 5.130 -11.347 1.00 77.94 159 MET A N 1
ATOM 1226 C CA . MET A 1 159 ? 5.336 4.124 -11.810 1.00 77.94 159 MET A CA 1
ATOM 1227 C C . MET A 1 159 ? 6.173 3.562 -10.658 1.00 77.94 159 MET A C 1
ATOM 1229 O O . MET A 1 159 ? 6.551 4.268 -9.715 1.00 77.94 159 MET A O 1
ATOM 1233 N N . LEU A 1 160 ? 6.528 2.281 -10.773 1.00 75.06 160 LEU A N 1
ATOM 1234 C CA . LEU A 1 160 ? 7.458 1.641 -9.854 1.00 75.06 160 LEU A CA 1
ATOM 1235 C C . LEU A 1 160 ? 8.824 2.324 -9.945 1.00 75.06 160 LEU A C 1
ATOM 1237 O O . LEU A 1 160 ? 9.409 2.456 -11.017 1.00 75.06 160 LEU A O 1
ATOM 1241 N N . THR A 1 161 ? 9.346 2.736 -8.794 1.00 68.06 161 THR A N 1
ATOM 1242 C CA . THR A 1 161 ? 10.681 3.325 -8.682 1.00 68.06 161 THR A CA 1
ATOM 1243 C C . THR A 1 161 ? 11.614 2.350 -7.984 1.00 68.06 161 THR A C 1
ATOM 1245 O O . THR A 1 161 ? 11.237 1.682 -7.021 1.00 68.06 161 THR A O 1
ATOM 1248 N N . SER A 1 162 ? 12.852 2.259 -8.468 1.00 73.44 162 SER A N 1
ATOM 1249 C CA . SER A 1 162 ? 13.873 1.445 -7.813 1.00 73.44 162 SER A CA 1
ATOM 1250 C C . SER A 1 162 ? 14.233 2.027 -6.452 1.00 73.44 162 SER A C 1
ATOM 1252 O O . SER A 1 162 ? 14.700 3.160 -6.373 1.00 73.44 162 SER A O 1
ATOM 1254 N N . GLN A 1 163 ? 14.089 1.215 -5.406 1.00 71.69 163 GLN A N 1
ATOM 1255 C CA . GLN A 1 163 ? 14.569 1.514 -4.052 1.00 71.69 163 GLN A CA 1
ATOM 1256 C C . GLN A 1 163 ? 15.953 0.907 -3.772 1.00 71.69 163 GLN A C 1
ATOM 1258 O O . GLN A 1 163 ? 16.420 0.927 -2.638 1.00 71.69 163 GLN A O 1
ATOM 1263 N N . PHE A 1 164 ? 16.614 0.349 -4.797 1.00 73.00 164 PHE A N 1
ATOM 1264 C CA . PHE A 1 164 ? 17.966 -0.187 -4.666 1.00 73.00 164 PHE A CA 1
ATOM 1265 C C . PHE A 1 164 ? 18.934 0.912 -4.218 1.00 73.00 164 PHE A C 1
ATOM 1267 O O . PHE A 1 164 ? 19.147 1.889 -4.940 1.00 73.00 164 PHE A O 1
ATOM 1274 N N . ASN A 1 165 ? 19.526 0.725 -3.042 1.00 67.69 165 ASN A N 1
ATOM 1275 C CA . ASN A 1 165 ? 20.594 1.553 -2.510 1.00 67.69 165 ASN A CA 1
ATOM 1276 C C . ASN A 1 165 ? 21.861 0.707 -2.331 1.00 67.69 165 ASN A C 1
ATOM 1278 O O . ASN A 1 165 ? 21.816 -0.490 -2.056 1.00 67.69 165 ASN A O 1
ATOM 1282 N N . THR A 1 166 ? 23.015 1.334 -2.519 1.00 71.00 166 THR A N 1
ATOM 1283 C CA . THR A 1 166 ? 24.304 0.717 -2.214 1.00 71.00 166 THR A CA 1
ATOM 1284 C C . THR A 1 166 ? 24.637 1.017 -0.761 1.00 71.00 166 THR A C 1
ATOM 1286 O O . THR A 1 166 ? 24.973 2.151 -0.427 1.00 71.00 166 THR A O 1
ATOM 1289 N N . SER A 1 167 ? 24.504 0.016 0.107 1.00 74.62 167 SER A N 1
ATOM 1290 C CA . SER A 1 167 ? 24.947 0.089 1.501 1.00 74.62 167 SER A CA 1
ATOM 1291 C C . SER A 1 167 ? 26.296 -0.612 1.673 1.00 74.62 167 SER A C 1
ATOM 1293 O O . SER A 1 167 ? 26.605 -1.555 0.943 1.00 74.62 167 SER A O 1
ATOM 1295 N N . TYR A 1 168 ? 27.091 -0.192 2.662 1.00 76.00 168 TYR A N 1
ATOM 1296 C CA . TYR A 1 168 ? 28.358 -0.861 2.987 1.00 76.00 168 TYR A CA 1
ATOM 1297 C C . TYR A 1 168 ? 28.168 -2.360 3.246 1.00 76.00 168 TYR A C 1
ATOM 1299 O O . TYR A 1 168 ? 28.923 -3.173 2.722 1.00 76.00 168 TYR A O 1
ATOM 1307 N N . GLY A 1 169 ? 27.111 -2.740 3.972 1.00 77.19 169 GLY A N 1
ATOM 1308 C CA . GLY A 1 169 ? 26.790 -4.146 4.229 1.00 77.19 169 GLY A CA 1
ATOM 1309 C C . GLY A 1 169 ? 26.532 -4.950 2.951 1.00 77.19 169 GLY A C 1
ATOM 1310 O O . GLY A 1 169 ? 27.004 -6.079 2.837 1.00 77.19 169 GLY A O 1
ATOM 1311 N N . LEU A 1 170 ? 25.853 -4.360 1.960 1.00 79.12 170 LEU A N 1
ATOM 1312 C CA . LEU A 1 170 ? 25.661 -4.997 0.656 1.00 79.12 170 LEU A CA 1
ATOM 1313 C C . LEU A 1 170 ? 26.999 -5.194 -0.067 1.00 79.12 170 LEU A C 1
ATOM 1315 O O . LEU A 1 170 ? 27.247 -6.272 -0.598 1.00 79.12 170 LEU A O 1
ATOM 1319 N N . VAL A 1 171 ? 27.864 -4.176 -0.074 1.00 78.38 171 VAL A N 1
ATOM 1320 C CA . VAL A 1 171 ? 29.183 -4.251 -0.724 1.00 78.38 171 VAL A CA 1
ATOM 1321 C C . VAL A 1 171 ? 30.039 -5.338 -0.079 1.00 78.38 171 VAL A C 1
ATOM 1323 O O . VAL A 1 171 ? 30.546 -6.206 -0.785 1.00 78.38 171 VAL A O 1
ATOM 1326 N N . LEU A 1 172 ? 30.138 -5.347 1.250 1.00 78.56 172 LEU A N 1
ATOM 1327 C CA . LEU A 1 172 ? 30.904 -6.351 1.990 1.00 78.56 172 LEU A CA 1
ATOM 1328 C C . LEU A 1 172 ? 30.357 -7.766 1.762 1.00 78.56 172 LEU A C 1
ATOM 1330 O O . LEU A 1 172 ? 31.129 -8.683 1.501 1.00 78.56 172 LEU A O 1
ATOM 1334 N N . SER A 1 173 ? 29.032 -7.942 1.782 1.00 81.12 173 SER A N 1
ATOM 1335 C CA . SER A 1 173 ? 28.396 -9.236 1.503 1.00 81.12 173 SER A CA 1
ATOM 1336 C C . SER A 1 173 ? 28.685 -9.731 0.082 1.00 81.12 173 SER A C 1
ATOM 1338 O O . SER A 1 173 ? 28.963 -10.916 -0.116 1.00 81.12 173 SER A O 1
ATOM 1340 N N . LEU A 1 174 ? 28.667 -8.833 -0.908 1.00 82.31 174 LEU A N 1
ATOM 1341 C CA . LEU A 1 174 ? 28.981 -9.176 -2.294 1.00 82.31 174 LEU A CA 1
ATOM 1342 C C . LEU A 1 174 ? 30.457 -9.536 -2.466 1.00 82.31 174 LEU A C 1
ATOM 1344 O O . LEU A 1 174 ? 30.741 -10.546 -3.095 1.00 82.31 174 LEU A O 1
ATOM 1348 N N . LEU A 1 175 ? 31.382 -8.770 -1.885 1.00 82.12 175 LEU A N 1
ATOM 1349 C CA . LEU A 1 175 ? 32.820 -9.051 -1.978 1.00 82.12 175 LEU A CA 1
ATOM 1350 C C . LEU A 1 175 ? 33.225 -10.323 -1.222 1.00 82.12 175 LEU A C 1
ATOM 1352 O O . LEU A 1 175 ? 34.157 -11.005 -1.634 1.00 82.12 175 LEU A O 1
ATOM 1356 N N . ALA A 1 176 ? 32.509 -10.669 -0.150 1.00 85.12 176 ALA A N 1
ATOM 1357 C CA . ALA A 1 176 ? 32.746 -11.897 0.603 1.00 85.12 176 ALA A CA 1
ATOM 1358 C C . ALA A 1 176 ? 32.260 -13.165 -0.123 1.00 85.12 176 ALA A C 1
ATOM 1360 O O . ALA A 1 176 ? 32.738 -14.257 0.171 1.00 85.12 176 ALA A O 1
ATOM 1361 N N . THR A 1 177 ? 31.290 -13.046 -1.038 1.00 85.81 177 THR A N 1
ATOM 1362 C CA . THR A 1 177 ? 30.613 -14.205 -1.655 1.00 85.81 177 THR A CA 1
ATOM 1363 C C . THR A 1 177 ? 30.759 -14.290 -3.172 1.00 85.81 177 THR A C 1
ATOM 1365 O O . THR A 1 177 ? 30.416 -15.317 -3.758 1.00 85.81 177 THR A O 1
ATOM 1368 N N . LYS A 1 178 ? 31.225 -13.226 -3.8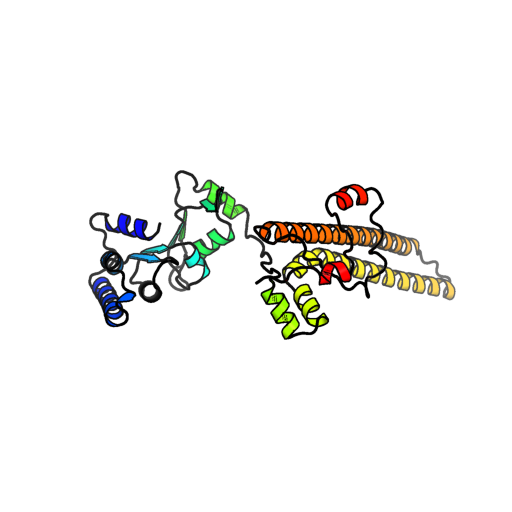31 1.00 83.25 178 LYS A N 1
ATOM 1369 C CA . LYS A 1 178 ? 31.300 -13.111 -5.291 1.00 83.25 178 LYS A CA 1
ATOM 1370 C C . LYS A 1 178 ? 32.601 -12.448 -5.713 1.00 83.25 178 LYS A C 1
ATOM 1372 O O . LYS A 1 178 ? 33.141 -11.594 -5.014 1.00 83.25 178 LYS A O 1
ATOM 1377 N N . SER A 1 179 ? 33.064 -12.780 -6.914 1.00 85.00 179 SER A N 1
ATOM 1378 C CA . SER A 1 179 ? 34.149 -12.031 -7.549 1.00 85.00 179 SER A CA 1
ATOM 1379 C C . SER A 1 179 ? 33.719 -10.591 -7.862 1.00 85.00 179 SER A C 1
ATOM 1381 O O . SER A 1 179 ? 32.532 -10.298 -8.043 1.00 85.00 179 SER A O 1
ATOM 1383 N N . LEU A 1 180 ? 34.686 -9.680 -8.012 1.00 72.69 180 LEU A N 1
ATOM 1384 C CA . LEU A 1 180 ? 34.426 -8.279 -8.382 1.00 72.69 180 LEU A CA 1
ATOM 1385 C C . LEU A 1 180 ? 33.582 -8.148 -9.662 1.00 72.69 180 LEU A C 1
ATOM 1387 O O . LEU A 1 180 ? 32.681 -7.311 -9.738 1.00 72.69 180 LEU A O 1
ATOM 1391 N N . LYS A 1 181 ? 33.826 -9.010 -10.656 1.00 70.75 181 LYS A N 1
ATOM 1392 C CA . LYS A 1 181 ? 33.079 -9.032 -11.922 1.00 70.75 181 LYS A CA 1
ATOM 1393 C C . LYS A 1 181 ? 31.609 -9.412 -11.715 1.00 70.75 181 LYS A C 1
ATOM 1395 O O . LYS A 1 181 ? 30.720 -8.808 -12.316 1.00 70.75 181 LYS A O 1
ATOM 1400 N N . GLU A 1 182 ? 31.339 -10.380 -10.849 1.00 71.56 182 GLU A N 1
ATOM 1401 C CA . GLU A 1 182 ? 29.981 -10.821 -10.522 1.00 71.56 182 GLU A CA 1
ATOM 1402 C C . GLU A 1 182 ? 29.239 -9.808 -9.646 1.00 71.56 182 GLU A C 1
ATOM 1404 O O . GLU A 1 182 ? 28.064 -9.533 -9.897 1.00 71.56 182 GLU A O 1
ATOM 1409 N N . ALA A 1 183 ? 29.917 -9.209 -8.664 1.00 72.44 183 ALA A N 1
ATOM 1410 C CA . ALA A 1 183 ? 29.365 -8.137 -7.838 1.00 72.44 183 ALA A CA 1
ATOM 1411 C C . ALA A 1 183 ? 28.973 -6.922 -8.696 1.00 72.44 183 ALA A C 1
ATOM 1413 O O . ALA A 1 183 ? 27.870 -6.386 -8.564 1.00 72.44 183 ALA A O 1
ATOM 1414 N N . ARG A 1 184 ? 29.826 -6.543 -9.655 1.00 68.62 184 ARG A N 1
ATOM 1415 C CA . ARG A 1 184 ? 29.526 -5.500 -10.643 1.00 68.62 184 ARG A CA 1
ATOM 1416 C C . ARG A 1 184 ? 28.319 -5.865 -11.503 1.00 68.62 184 ARG A C 1
ATOM 1418 O O . ARG A 1 184 ? 27.386 -5.069 -11.604 1.00 68.62 184 ARG A O 1
ATOM 1425 N N . SER A 1 185 ? 28.292 -7.075 -12.066 1.00 70.06 185 SER A N 1
ATOM 1426 C CA . SER A 1 185 ? 27.152 -7.525 -12.872 1.00 70.06 185 SER A CA 1
ATOM 1427 C C . SER A 1 185 ? 25.844 -7.538 -12.072 1.00 70.06 185 SER A C 1
ATOM 1429 O O . SER A 1 185 ? 24.788 -7.275 -12.647 1.00 70.06 185 SER A O 1
ATOM 1431 N N . PHE A 1 186 ? 25.887 -7.833 -10.772 1.00 73.38 186 PHE A N 1
ATOM 1432 C CA . PHE A 1 186 ? 24.717 -7.789 -9.896 1.00 73.38 186 PHE A CA 1
ATOM 1433 C C . PHE A 1 186 ? 24.166 -6.362 -9.759 1.00 73.38 186 PHE A C 1
ATOM 1435 O O . PHE A 1 186 ? 22.972 -6.139 -9.961 1.00 73.38 186 PHE A O 1
ATOM 1442 N N . VAL A 1 187 ? 25.034 -5.378 -9.505 1.00 73.38 187 VAL A N 1
ATOM 1443 C CA . VAL A 1 187 ? 24.641 -3.959 -9.423 1.00 73.38 187 VAL A CA 1
ATOM 1444 C C . VAL A 1 187 ? 24.130 -3.444 -10.775 1.00 73.38 187 VAL A C 1
ATOM 1446 O O . VAL A 1 187 ? 23.131 -2.720 -10.838 1.00 73.38 187 VAL A O 1
ATOM 1449 N N . GLU A 1 188 ? 24.759 -3.849 -11.879 1.00 67.12 188 GLU A N 1
ATOM 1450 C CA . GLU A 1 188 ? 24.352 -3.488 -13.246 1.00 67.12 188 GLU A CA 1
ATOM 1451 C C . GLU A 1 188 ? 22.966 -4.037 -13.623 1.00 67.12 188 GLU A C 1
ATOM 1453 O O . GLU A 1 188 ? 22.242 -3.394 -14.382 1.00 67.12 188 GLU A O 1
ATOM 1458 N N . ARG A 1 189 ? 22.550 -5.170 -13.044 1.00 69.69 189 ARG A N 1
ATOM 1459 C CA . ARG A 1 189 ? 21.208 -5.756 -13.225 1.00 69.69 189 ARG A CA 1
ATOM 1460 C C . ARG A 1 189 ? 20.138 -5.165 -12.301 1.00 69.69 189 ARG A C 1
ATOM 1462 O O . ARG A 1 189 ? 18.984 -5.581 -12.384 1.00 69.69 189 ARG A O 1
ATOM 1469 N N . SER A 1 190 ? 20.483 -4.214 -11.431 1.00 70.62 190 SER A N 1
ATOM 1470 C CA . SER A 1 190 ? 19.502 -3.576 -10.545 1.00 70.62 190 SER A CA 1
ATOM 1471 C C . SER A 1 190 ? 18.390 -2.870 -11.334 1.00 70.62 190 SER A C 1
ATOM 1473 O O . SER A 1 190 ? 18.612 -2.309 -12.410 1.00 70.62 190 SER A O 1
ATOM 1475 N N . PHE A 1 191 ? 17.176 -2.850 -10.773 1.00 63.38 191 PHE A N 1
ATOM 1476 C CA . PHE A 1 191 ? 16.003 -2.240 -11.413 1.00 63.38 191 PHE A CA 1
ATOM 1477 C C . PHE A 1 191 ? 16.203 -0.745 -11.722 1.00 63.38 191 PHE A C 1
ATOM 1479 O O . PHE A 1 191 ? 15.697 -0.236 -12.718 1.00 63.38 191 PHE A O 1
ATOM 1486 N N . GLY A 1 192 ? 17.012 -0.041 -10.923 1.00 64.75 192 GLY A N 1
ATOM 1487 C CA . GLY A 1 192 ? 17.381 1.353 -11.184 1.00 64.75 192 GLY A CA 1
ATOM 1488 C C . GLY A 1 192 ? 18.220 1.521 -12.452 1.00 64.75 192 GLY A C 1
ATOM 1489 O O . GLY A 1 192 ? 17.989 2.457 -13.218 1.00 64.75 192 GLY A O 1
ATOM 1490 N N . ASN A 1 193 ? 19.144 0.592 -12.711 1.00 62.56 193 ASN A N 1
ATOM 1491 C CA . ASN A 1 193 ? 19.907 0.553 -13.957 1.00 62.56 193 ASN A CA 1
ATOM 1492 C C . ASN A 1 193 ? 19.056 0.091 -15.145 1.00 62.56 193 ASN A C 1
ATOM 1494 O O . ASN A 1 193 ? 19.263 0.586 -16.250 1.00 62.56 193 ASN A O 1
ATOM 1498 N N . TYR A 1 194 ? 18.076 -0.789 -14.925 1.00 64.25 194 TYR A N 1
ATOM 1499 C CA . TYR A 1 194 ? 17.102 -1.172 -15.948 1.00 64.25 194 TYR A CA 1
ATOM 1500 C C . TYR A 1 194 ? 16.241 0.022 -16.394 1.00 64.25 194 TYR A C 1
ATOM 1502 O O . TYR A 1 194 ? 16.232 0.342 -17.579 1.00 64.25 194 TYR A O 1
ATOM 1510 N N . LEU A 1 195 ? 15.608 0.740 -15.458 1.00 58.22 195 LEU A N 1
ATOM 1511 C CA . LEU A 1 195 ? 14.774 1.914 -15.760 1.00 58.22 195 LEU A CA 1
ATOM 1512 C C . LEU A 1 195 ? 15.578 3.061 -16.389 1.00 58.22 195 LEU A C 1
ATOM 1514 O O . LEU A 1 195 ? 15.145 3.672 -17.360 1.00 58.22 195 LEU A O 1
ATOM 1518 N N . GLY A 1 196 ? 16.781 3.342 -15.875 1.00 60.56 196 GLY A N 1
ATOM 1519 C CA . GLY A 1 196 ? 17.673 4.340 -16.479 1.00 60.56 196 GLY A CA 1
ATOM 1520 C C . GLY A 1 196 ? 18.258 3.896 -17.825 1.00 60.56 196 GLY A C 1
ATOM 1521 O O . GLY A 1 196 ? 18.701 4.729 -18.611 1.00 60.56 196 GLY A O 1
ATOM 1522 N N . GLY A 1 197 ? 18.274 2.587 -18.084 1.00 62.38 197 GLY A N 1
ATOM 1523 C CA . GLY A 1 197 ? 18.811 1.960 -19.285 1.00 62.38 197 GLY A CA 1
ATOM 1524 C C . GLY A 1 197 ? 17.779 1.717 -20.383 1.00 62.38 197 GLY A C 1
ATOM 1525 O O . GLY A 1 197 ? 18.185 1.552 -21.525 1.00 62.38 197 GLY A O 1
ATOM 1526 N N . GLU A 1 198 ? 16.479 1.726 -20.093 1.00 62.09 198 GLU A N 1
ATOM 1527 C CA . GLU A 1 198 ? 15.411 1.457 -21.068 1.00 62.09 198 GLU A CA 1
ATOM 1528 C C . GLU A 1 198 ? 15.448 2.445 -22.243 1.00 62.09 198 GLU A C 1
ATOM 1530 O O . GLU A 1 198 ? 15.473 2.043 -23.405 1.00 62.09 198 GLU A O 1
ATOM 1535 N N . GLY A 1 199 ? 15.575 3.744 -21.951 1.00 64.81 199 GLY A N 1
ATOM 1536 C CA . GLY A 1 199 ? 15.741 4.769 -22.983 1.00 64.81 199 GLY A CA 1
ATOM 1537 C C . GLY A 1 199 ? 17.018 4.587 -23.816 1.00 64.81 199 GLY A C 1
ATOM 1538 O O . GLY A 1 199 ? 17.028 4.901 -25.005 1.00 64.81 199 GLY A O 1
ATOM 1539 N N . LEU A 1 200 ? 18.089 4.042 -23.223 1.00 66.81 200 LEU A N 1
ATOM 1540 C CA . LEU A 1 200 ? 19.315 3.699 -23.950 1.00 66.81 200 LEU A CA 1
ATOM 1541 C C . LEU A 1 200 ? 19.142 2.429 -24.792 1.00 66.81 200 LEU A C 1
ATOM 1543 O O . LEU A 1 200 ? 19.624 2.404 -25.922 1.00 66.81 200 LEU A O 1
ATOM 1547 N N . ARG A 1 201 ? 18.470 1.399 -24.267 1.00 68.69 201 ARG A N 1
ATOM 1548 C CA . ARG A 1 201 ? 18.190 0.135 -24.963 1.00 68.69 201 ARG A CA 1
ATOM 1549 C C . ARG A 1 201 ? 17.331 0.381 -26.188 1.00 68.69 201 ARG A C 1
ATOM 1551 O O . ARG A 1 201 ? 17.790 0.088 -27.281 1.00 68.69 201 ARG A O 1
ATOM 1558 N N . ARG A 1 202 ? 16.205 1.083 -26.036 1.00 73.31 202 ARG A N 1
ATOM 1559 C CA . ARG A 1 202 ? 15.312 1.439 -27.147 1.00 73.31 202 ARG A CA 1
ATOM 1560 C C . ARG A 1 202 ? 16.036 2.186 -28.269 1.00 73.31 202 ARG A C 1
ATOM 1562 O O . ARG A 1 202 ? 15.799 1.924 -29.438 1.00 73.31 202 ARG A O 1
ATOM 1569 N N . ARG A 1 203 ? 16.943 3.109 -27.924 1.00 74.75 203 ARG A N 1
ATOM 1570 C CA . ARG A 1 203 ? 17.768 3.834 -28.913 1.00 74.75 203 ARG A CA 1
ATOM 1571 C C . ARG A 1 203 ? 18.860 2.964 -29.529 1.00 74.75 203 ARG A C 1
ATOM 1573 O O . ARG A 1 203 ? 19.277 3.234 -30.646 1.00 74.75 203 ARG A O 1
ATOM 1580 N N . THR A 1 204 ? 19.361 1.970 -28.802 1.00 75.38 204 THR A N 1
ATOM 1581 C CA . THR A 1 204 ? 20.353 1.018 -29.321 1.00 75.38 204 THR A CA 1
ATOM 1582 C C . THR A 1 204 ? 19.686 0.049 -30.297 1.00 75.38 204 THR A C 1
ATOM 1584 O O . THR A 1 204 ? 20.179 -0.095 -31.409 1.00 75.38 204 THR A O 1
ATOM 1587 N N . GLU A 1 205 ? 18.519 -0.487 -29.937 1.00 81.19 205 GLU A N 1
ATOM 1588 C CA . GLU A 1 205 ? 17.662 -1.311 -30.801 1.00 81.19 205 GLU A CA 1
ATOM 1589 C C . GLU A 1 205 ? 17.248 -0.547 -32.068 1.00 81.19 205 GLU A C 1
ATOM 1591 O O . GLU A 1 205 ? 17.363 -1.068 -33.169 1.00 81.19 205 GLU A O 1
ATOM 1596 N N . GLU A 1 206 ? 16.852 0.725 -31.948 1.00 81.75 206 GLU A N 1
ATOM 1597 C CA . GLU A 1 206 ? 16.543 1.589 -33.098 1.00 81.75 206 GLU A CA 1
ATOM 1598 C C . GLU A 1 206 ? 17.751 1.795 -34.031 1.00 81.75 206 GLU A C 1
ATOM 1600 O O . GLU A 1 206 ? 17.610 1.839 -35.249 1.00 81.75 206 GLU A O 1
ATOM 1605 N N . ILE A 1 207 ? 18.966 1.904 -33.486 1.00 82.12 207 ILE A N 1
ATOM 1606 C CA . ILE A 1 207 ? 20.179 1.992 -34.310 1.00 82.12 207 ILE A CA 1
ATOM 1607 C C . ILE A 1 207 ? 20.445 0.665 -35.022 1.00 82.12 207 ILE A C 1
ATOM 1609 O O . ILE A 1 207 ? 20.844 0.693 -36.184 1.00 82.12 207 ILE A O 1
ATOM 1613 N N . GLU A 1 208 ? 20.250 -0.469 -34.350 1.00 85.75 208 GLU A N 1
ATOM 1614 C CA . GLU A 1 208 ? 20.438 -1.801 -34.934 1.00 85.75 208 GLU A CA 1
ATOM 1615 C C . GLU A 1 208 ? 19.449 -2.057 -36.075 1.00 85.75 208 GLU A C 1
ATOM 1617 O O . GLU A 1 208 ? 19.876 -2.431 -37.166 1.00 85.75 208 GLU A O 1
ATOM 1622 N N . THR A 1 209 ? 18.165 -1.733 -35.897 1.00 88.81 209 THR A N 1
ATOM 1623 C CA . THR A 1 209 ? 17.153 -1.897 -36.955 1.00 88.81 209 THR A CA 1
ATOM 1624 C C . THR A 1 209 ? 17.422 -1.005 -38.168 1.00 88.81 209 THR A C 1
ATOM 1626 O O . THR A 1 209 ? 17.337 -1.469 -39.307 1.00 88.81 209 THR A O 1
ATOM 1629 N N . LEU A 1 210 ? 17.812 0.258 -37.952 1.00 83.44 210 LEU A N 1
ATOM 1630 C CA . LEU A 1 210 ? 18.221 1.167 -39.032 1.00 83.44 210 LEU A CA 1
ATOM 1631 C C . LEU A 1 210 ? 19.480 0.666 -39.756 1.00 83.44 210 LEU A C 1
ATOM 1633 O O . LEU A 1 210 ? 19.611 0.825 -40.970 1.00 83.44 210 LEU A O 1
ATOM 1637 N N . GLU A 1 211 ? 20.421 0.067 -39.022 1.00 85.12 211 GLU A N 1
ATOM 1638 C CA . GLU A 1 211 ? 21.615 -0.546 -39.601 1.00 85.12 211 GLU A CA 1
ATOM 1639 C C . GLU A 1 211 ? 21.287 -1.775 -40.452 1.00 85.12 211 GLU A C 1
ATOM 1641 O O . GLU A 1 211 ? 21.821 -1.897 -41.556 1.00 85.12 211 GLU A O 1
ATOM 1646 N N . ASP A 1 212 ? 20.412 -2.654 -39.973 1.00 88.31 212 ASP A N 1
ATOM 1647 C CA . ASP A 1 212 ? 19.985 -3.847 -40.702 1.00 88.31 212 ASP A CA 1
ATOM 1648 C C . ASP A 1 212 ? 19.227 -3.493 -41.980 1.00 88.31 212 ASP A C 1
ATOM 1650 O O . ASP A 1 212 ? 19.523 -4.047 -43.042 1.00 88.31 212 ASP A O 1
ATOM 1654 N N . ARG A 1 213 ? 18.322 -2.508 -41.919 1.00 86.31 213 ARG A N 1
ATOM 1655 C CA . ARG A 1 213 ? 17.585 -2.036 -43.098 1.00 86.31 213 ARG A CA 1
ATOM 1656 C C . ARG A 1 213 ? 18.515 -1.434 -44.152 1.00 86.31 213 ARG A C 1
ATOM 1658 O O . ARG A 1 213 ? 18.400 -1.771 -45.327 1.00 86.31 213 ARG A O 1
ATOM 1665 N N . ALA A 1 214 ? 19.475 -0.606 -43.737 1.00 81.06 214 ALA A N 1
ATOM 1666 C CA . ALA A 1 214 ? 20.460 -0.038 -44.655 1.00 81.06 214 ALA A CA 1
ATOM 1667 C C . ALA A 1 214 ? 21.341 -1.125 -45.296 1.00 81.06 214 ALA A C 1
ATOM 1669 O O . ALA A 1 214 ? 21.627 -1.053 -46.488 1.00 81.06 214 ALA A O 1
ATOM 1670 N N . ARG A 1 215 ? 21.746 -2.151 -44.531 1.00 86.69 215 ARG A N 1
ATOM 1671 C CA . ARG A 1 215 ? 22.503 -3.297 -45.062 1.00 86.69 215 ARG A CA 1
ATOM 1672 C C . ARG A 1 215 ? 21.697 -4.095 -46.087 1.00 86.69 215 ARG A C 1
ATOM 1674 O O . ARG A 1 215 ? 22.274 -4.532 -47.078 1.00 86.69 215 ARG A O 1
ATOM 1681 N N . ALA A 1 216 ? 20.398 -4.287 -45.860 1.00 87.88 216 ALA A N 1
ATOM 1682 C CA . ALA A 1 216 ? 19.522 -4.990 -46.794 1.00 87.88 216 ALA A CA 1
ATOM 1683 C C . ALA A 1 216 ? 19.400 -4.241 -48.132 1.00 87.88 216 ALA A C 1
ATOM 1685 O O . ALA A 1 216 ? 19.683 -4.825 -49.173 1.00 87.88 216 ALA A O 1
ATOM 1686 N N . LEU A 1 217 ? 19.104 -2.937 -48.098 1.00 82.62 217 LEU A N 1
ATOM 1687 C CA . LEU A 1 217 ? 19.000 -2.110 -49.309 1.00 82.62 217 LEU A CA 1
ATOM 1688 C C . LEU A 1 217 ? 20.329 -1.996 -50.065 1.00 82.62 217 LEU A C 1
ATOM 1690 O O . LEU A 1 217 ? 20.349 -1.944 -51.287 1.00 82.62 217 LEU A O 1
ATOM 1694 N N . GLN A 1 218 ? 21.463 -1.996 -49.356 1.00 83.69 218 GLN A N 1
ATOM 1695 C CA . GLN A 1 218 ? 22.780 -2.035 -49.998 1.00 83.69 218 GLN A CA 1
ATOM 1696 C C . GLN A 1 218 ? 23.030 -3.338 -50.765 1.00 83.69 218 GLN A C 1
ATOM 1698 O O . GLN A 1 218 ? 23.708 -3.308 -51.789 1.00 83.69 218 GLN A O 1
ATOM 1703 N N . ARG A 1 219 ? 22.511 -4.472 -50.277 1.00 85.62 219 ARG A N 1
ATOM 1704 C CA . ARG A 1 219 ? 22.587 -5.750 -51.001 1.00 85.62 219 ARG A CA 1
ATOM 1705 C C . ARG A 1 219 ? 21.689 -5.725 -52.230 1.00 85.62 219 ARG A C 1
ATOM 1707 O O . ARG A 1 219 ? 22.155 -6.071 -53.303 1.00 85.62 219 ARG A O 1
ATOM 1714 N N . GLU A 1 220 ? 20.463 -5.231 -52.083 1.00 84.31 220 GLU A N 1
ATOM 1715 C CA . GLU A 1 220 ? 19.510 -5.082 -53.188 1.00 84.31 220 GLU A CA 1
ATOM 1716 C C . GLU A 1 220 ? 20.049 -4.165 -54.298 1.00 84.31 220 GLU A C 1
ATOM 1718 O O . GLU A 1 220 ? 20.011 -4.525 -55.471 1.00 84.31 220 GLU A O 1
ATOM 1723 N N . ALA A 1 221 ? 20.651 -3.028 -53.932 1.00 80.94 221 ALA A N 1
ATOM 1724 C CA . ALA A 1 221 ? 21.321 -2.140 -54.881 1.00 80.94 221 ALA A CA 1
ATOM 1725 C C . ALA A 1 221 ? 22.492 -2.835 -55.596 1.00 80.94 221 ALA A C 1
ATOM 1727 O O . ALA A 1 221 ? 22.615 -2.730 -56.813 1.00 80.94 221 ALA A O 1
ATOM 1728 N N . ALA A 1 222 ? 23.331 -3.579 -54.865 1.00 82.88 222 ALA A N 1
ATOM 1729 C CA . ALA A 1 222 ? 24.459 -4.304 -55.450 1.00 82.88 222 ALA A CA 1
ATOM 1730 C C . ALA A 1 222 ? 24.009 -5.427 -56.404 1.00 82.88 222 ALA A C 1
ATOM 1732 O O . ALA A 1 222 ? 24.634 -5.642 -57.442 1.00 82.88 222 ALA A O 1
ATOM 1733 N N . GLU A 1 223 ? 22.920 -6.125 -56.077 1.00 83.12 223 GLU A N 1
ATOM 1734 C CA . GLU A 1 223 ? 22.307 -7.137 -56.943 1.00 83.12 223 GLU A CA 1
ATOM 1735 C C . GLU A 1 223 ? 21.707 -6.508 -58.208 1.00 83.12 223 GLU A C 1
ATOM 1737 O O . GLU A 1 223 ? 21.897 -7.030 -59.307 1.00 83.12 223 GLU A O 1
ATOM 1742 N N . ALA A 1 224 ? 21.028 -5.365 -58.081 1.00 78.38 224 ALA A N 1
ATOM 1743 C CA . ALA A 1 224 ? 20.468 -4.633 -59.214 1.00 78.38 224 ALA A CA 1
ATOM 1744 C C . ALA A 1 224 ? 21.557 -4.054 -60.139 1.00 78.38 224 ALA A C 1
ATOM 1746 O O . ALA A 1 224 ? 21.415 -4.125 -61.359 1.00 78.38 224 ALA A O 1
ATOM 1747 N N . GLU A 1 225 ? 22.670 -3.559 -59.586 1.00 79.19 225 GLU A N 1
ATOM 1748 C CA . GLU A 1 225 ? 23.848 -3.134 -60.359 1.00 79.19 225 GLU A CA 1
ATOM 1749 C C . GLU A 1 225 ? 24.521 -4.305 -61.091 1.00 79.19 225 GLU A C 1
ATOM 1751 O O . GLU A 1 225 ? 24.979 -4.145 -62.224 1.00 79.19 225 GLU A O 1
ATOM 1756 N N . ALA A 1 226 ? 24.597 -5.482 -60.462 1.00 79.00 226 ALA A N 1
ATOM 1757 C CA . ALA A 1 226 ? 25.150 -6.680 -61.091 1.00 79.00 226 ALA A CA 1
ATOM 1758 C C . ALA A 1 226 ? 24.291 -7.129 -62.284 1.00 79.00 226 ALA A C 1
ATOM 1760 O O . ALA A 1 226 ? 24.829 -7.333 -63.372 1.00 79.00 226 ALA A O 1
ATOM 1761 N N . LYS A 1 227 ? 22.961 -7.166 -62.121 1.00 75.31 227 LYS A N 1
ATOM 1762 C CA . LYS A 1 227 ? 22.019 -7.468 -63.213 1.00 75.31 227 LYS A CA 1
ATOM 1763 C C . LYS A 1 227 ? 22.092 -6.449 -64.348 1.00 75.31 227 LYS A C 1
ATOM 1765 O O . LYS A 1 227 ? 22.138 -6.832 -65.510 1.00 75.31 227 LYS A O 1
ATOM 1770 N N . GLN A 1 228 ? 22.211 -5.158 -64.032 1.00 73.62 228 GLN A N 1
ATOM 1771 C CA . GLN A 1 228 ? 22.391 -4.111 -65.043 1.00 73.62 228 GLN A CA 1
ATOM 1772 C C . GLN A 1 228 ? 23.680 -4.300 -65.867 1.00 73.62 228 GLN A C 1
ATOM 1774 O O . GLN A 1 228 ? 23.692 -4.006 -67.063 1.00 73.62 228 GLN A O 1
ATOM 1779 N N . ARG A 1 229 ? 24.766 -4.802 -65.257 1.00 70.38 229 ARG A N 1
ATOM 1780 C CA . ARG A 1 229 ? 26.027 -5.102 -65.965 1.00 70.38 229 ARG A CA 1
ATOM 1781 C C . ARG A 1 229 ? 25.948 -6.351 -66.843 1.00 70.38 229 ARG A C 1
ATOM 1783 O O . ARG A 1 229 ? 26.633 -6.389 -67.861 1.00 70.38 229 ARG A O 1
ATOM 1790 N N . GLU A 1 230 ? 25.166 -7.351 -66.449 1.00 71.50 230 GLU A N 1
ATOM 1791 C CA . GLU A 1 230 ? 25.045 -8.626 -67.170 1.00 71.50 230 GLU A CA 1
ATOM 1792 C C . GLU A 1 230 ? 23.972 -8.595 -68.273 1.00 71.50 230 GLU A C 1
ATOM 1794 O O . GLU A 1 230 ? 24.192 -9.148 -69.349 1.00 71.50 230 GLU A O 1
ATOM 1799 N N . GLU A 1 231 ? 22.843 -7.920 -68.043 1.00 69.06 231 GLU A N 1
ATOM 1800 C CA . GLU A 1 231 ? 21.645 -7.991 -68.900 1.00 69.06 231 GLU A CA 1
ATOM 1801 C C . GLU A 1 231 ? 21.362 -6.682 -69.666 1.00 69.06 231 GLU A C 1
ATOM 1803 O O . GLU A 1 231 ? 20.520 -6.653 -70.561 1.00 69.06 231 GLU A O 1
ATOM 1808 N N . GLY A 1 232 ? 22.081 -5.591 -69.365 1.00 61.09 232 GLY A N 1
ATOM 1809 C CA . GLY A 1 232 ? 21.929 -4.296 -70.045 1.00 61.09 232 GLY A CA 1
ATOM 1810 C C . GLY A 1 232 ? 20.629 -3.543 -69.722 1.00 61.09 232 GLY A C 1
ATOM 1811 O O . GLY A 1 232 ? 20.378 -2.483 -70.300 1.00 61.09 232 GLY A O 1
ATOM 1812 N N . GLU A 1 233 ? 19.807 -4.051 -68.799 1.00 59.06 233 GLU A N 1
ATOM 1813 C CA . GLU A 1 233 ? 18.592 -3.385 -68.327 1.00 59.06 233 GLU A CA 1
ATOM 1814 C C . GLU A 1 233 ? 18.925 -2.188 -67.427 1.00 59.06 233 GLU A C 1
ATOM 1816 O O . GLU A 1 233 ? 19.578 -2.309 -66.389 1.00 59.06 233 GLU A O 1
ATOM 1821 N N . SER A 1 234 ? 18.454 -1.001 -67.816 1.00 59.41 234 SER A N 1
ATOM 1822 C CA . SER A 1 234 ? 18.643 0.224 -67.039 1.00 59.41 234 SER A CA 1
ATOM 1823 C C . SER A 1 234 ? 17.638 0.297 -65.888 1.00 59.41 234 SER A C 1
ATOM 1825 O O . SER A 1 234 ? 16.550 0.849 -66.048 1.00 59.41 234 SER A O 1
ATOM 1827 N N . ASN A 1 235 ? 18.006 -0.222 -64.716 1.00 66.31 235 ASN A N 1
ATOM 1828 C CA . ASN A 1 235 ? 17.216 -0.043 -63.497 1.00 66.31 235 ASN A CA 1
ATOM 1829 C C . ASN A 1 235 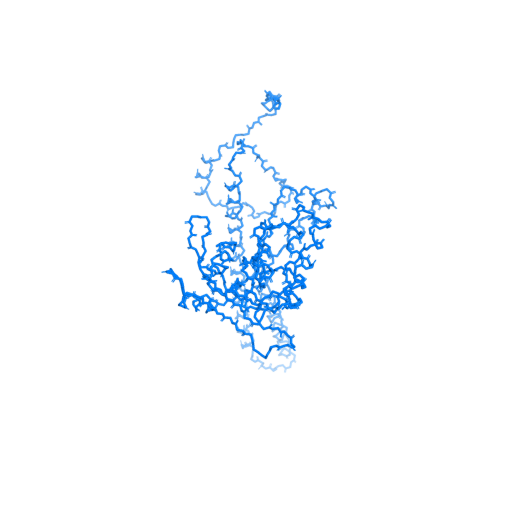? 17.429 1.351 -62.891 1.00 66.31 235 ASN A C 1
ATOM 1831 O O . ASN A 1 235 ? 18.558 1.827 -62.770 1.00 66.31 235 ASN A O 1
ATOM 1835 N N . ASN A 1 236 ? 16.338 2.007 -62.481 1.00 76.69 236 ASN A N 1
ATOM 1836 C CA . ASN A 1 236 ? 16.418 3.274 -61.758 1.00 76.69 236 ASN A CA 1
ATOM 1837 C C . ASN A 1 236 ? 16.775 3.019 -60.283 1.00 76.69 236 ASN A C 1
ATOM 1839 O O . ASN A 1 236 ? 15.920 2.626 -59.490 1.00 76.69 236 ASN A O 1
ATOM 1843 N N . LEU A 1 237 ? 18.041 3.244 -59.929 1.00 77.12 237 LEU A N 1
ATOM 1844 C CA . LEU A 1 237 ? 18.578 3.055 -58.577 1.00 77.12 237 LEU A CA 1
ATOM 1845 C C . LEU A 1 237 ? 18.444 4.298 -57.681 1.00 77.12 237 LEU A C 1
ATOM 1847 O O . LEU A 1 237 ? 18.718 4.206 -56.483 1.00 77.12 237 LEU A O 1
ATOM 1851 N N . GLU A 1 238 ? 18.019 5.444 -58.229 1.00 79.69 238 GLU A N 1
ATOM 1852 C CA . GLU A 1 238 ? 17.823 6.692 -57.475 1.00 79.69 238 GLU A CA 1
ATOM 1853 C C . GLU A 1 238 ? 16.978 6.518 -56.197 1.00 79.69 238 GLU A C 1
ATOM 1855 O O . GLU A 1 238 ? 17.465 6.930 -55.141 1.00 79.69 238 GLU A O 1
ATOM 1860 N N . PRO A 1 239 ? 15.800 5.853 -56.208 1.00 83.44 239 PRO A N 1
ATOM 1861 C CA . PRO A 1 239 ? 14.979 5.723 -55.000 1.00 83.44 239 PRO A CA 1
ATOM 1862 C C . PRO A 1 239 ? 15.645 4.877 -53.904 1.00 83.44 239 PRO A C 1
ATOM 1864 O O . PRO A 1 239 ? 15.548 5.201 -52.722 1.00 83.44 239 PRO A O 1
ATOM 1867 N N . ILE A 1 240 ? 16.377 3.820 -54.280 1.00 80.12 240 ILE A N 1
ATOM 1868 C CA . ILE A 1 240 ? 17.091 2.961 -53.320 1.00 80.12 240 ILE A CA 1
ATOM 1869 C C . ILE A 1 240 ? 18.265 3.731 -52.701 1.00 80.12 240 ILE A C 1
ATOM 1871 O O . ILE A 1 240 ? 18.523 3.640 -51.497 1.00 80.12 240 ILE A O 1
ATOM 1875 N N . MET A 1 241 ? 18.981 4.516 -53.511 1.00 78.56 241 MET A N 1
ATOM 1876 C CA . MET A 1 241 ? 20.098 5.334 -53.042 1.00 78.56 241 MET A CA 1
ATOM 1877 C C . MET A 1 241 ? 19.630 6.453 -52.100 1.00 78.56 241 MET A C 1
ATOM 1879 O O . MET A 1 241 ? 20.291 6.719 -51.090 1.00 78.56 241 MET A O 1
ATOM 1883 N N . GLU A 1 242 ? 18.487 7.073 -52.401 1.00 84.44 242 GLU A N 1
ATOM 1884 C CA . GLU A 1 242 ? 17.845 8.085 -51.559 1.00 84.44 242 GLU A CA 1
ATOM 1885 C C . GLU A 1 242 ? 17.431 7.494 -50.199 1.00 84.44 242 GLU A C 1
ATOM 1887 O O . GLU A 1 242 ? 17.861 8.007 -49.162 1.00 84.44 242 GLU A O 1
ATOM 1892 N N . GLU A 1 243 ? 16.753 6.339 -50.174 1.00 84.19 243 GLU A N 1
ATOM 1893 C CA . GLU A 1 243 ? 16.367 5.650 -48.928 1.00 84.19 243 GLU A CA 1
ATOM 1894 C C . GLU A 1 243 ? 17.602 5.260 -48.082 1.00 84.19 243 GLU A C 1
ATOM 1896 O O . GLU A 1 243 ? 17.624 5.431 -46.858 1.00 84.19 243 GLU A O 1
ATOM 1901 N N . ILE A 1 244 ? 18.699 4.807 -48.706 1.00 81.06 244 ILE A N 1
ATOM 1902 C CA . ILE A 1 244 ? 19.961 4.513 -47.998 1.00 81.06 244 ILE A CA 1
ATOM 1903 C C . ILE A 1 244 ? 20.555 5.777 -47.354 1.00 81.06 244 ILE A C 1
ATOM 1905 O O . ILE A 1 244 ? 21.092 5.710 -46.236 1.00 81.06 244 ILE A O 1
ATOM 1909 N N . LEU A 1 245 ? 20.516 6.920 -48.043 1.00 84.94 245 LEU A N 1
ATOM 1910 C CA . LEU A 1 245 ? 21.008 8.195 -47.514 1.00 84.94 245 LEU A CA 1
ATOM 1911 C C . LEU A 1 245 ? 20.157 8.667 -46.329 1.00 84.94 245 LEU A C 1
ATOM 1913 O O . LEU A 1 245 ? 20.723 9.063 -45.300 1.00 84.94 245 LEU A O 1
ATOM 1917 N N . GLU A 1 246 ? 18.834 8.547 -46.424 1.00 85.50 246 GLU A N 1
ATOM 1918 C CA . GLU A 1 246 ? 17.900 8.862 -45.340 1.00 85.50 246 GLU A CA 1
ATOM 1919 C C . GLU A 1 246 ? 18.138 7.987 -44.106 1.00 85.50 246 GLU A C 1
ATOM 1921 O O . GLU A 1 246 ? 18.309 8.504 -42.996 1.00 85.50 246 GLU A O 1
ATOM 1926 N N . LEU A 1 247 ? 18.266 6.669 -44.281 1.00 80.31 247 LEU A N 1
ATOM 1927 C CA . LEU A 1 247 ? 18.545 5.737 -43.183 1.00 80.31 247 LEU A CA 1
ATOM 1928 C C . LEU A 1 247 ? 19.897 6.023 -42.515 1.00 80.31 247 LEU A C 1
ATOM 1930 O O . LEU A 1 247 ? 20.018 5.981 -41.284 1.00 80.31 247 LEU A O 1
ATOM 1934 N N . LYS A 1 248 ? 20.929 6.381 -43.293 1.00 81.31 248 LYS A N 1
ATOM 1935 C CA . LYS A 1 248 ? 22.233 6.806 -42.750 1.00 81.31 248 LYS A CA 1
ATOM 1936 C C . LYS A 1 248 ? 22.118 8.105 -41.950 1.00 81.31 248 LYS A C 1
ATOM 1938 O O . LYS A 1 248 ? 22.759 8.225 -40.896 1.00 81.31 248 LYS A O 1
ATOM 1943 N N . ALA A 1 249 ? 21.318 9.065 -42.412 1.00 84.06 249 ALA A N 1
ATOM 1944 C CA . ALA A 1 249 ? 21.064 10.316 -41.704 1.00 84.06 249 ALA A CA 1
ATOM 1945 C C . ALA A 1 249 ? 20.290 10.079 -40.394 1.00 84.06 249 ALA A C 1
ATOM 1947 O O . ALA A 1 249 ? 20.730 10.546 -39.334 1.00 84.06 249 ALA A O 1
ATOM 1948 N N . ALA A 1 250 ? 19.222 9.278 -40.435 1.00 79.12 250 ALA A N 1
ATOM 1949 C CA . ALA A 1 250 ? 18.433 8.869 -39.272 1.00 79.12 250 ALA A CA 1
ATOM 1950 C C . ALA A 1 250 ? 19.298 8.148 -38.227 1.00 79.12 250 ALA A C 1
ATOM 1952 O O . ALA A 1 250 ? 19.326 8.529 -37.054 1.00 79.12 250 ALA A O 1
ATOM 1953 N N . LYS A 1 251 ? 20.133 7.195 -38.656 1.00 83.19 251 LYS A N 1
ATOM 1954 C CA . LYS A 1 251 ? 21.106 6.506 -37.794 1.00 83.19 251 LYS A CA 1
ATOM 1955 C C . LYS A 1 251 ? 22.092 7.475 -37.137 1.00 83.19 251 LYS A C 1
ATOM 1957 O O . LYS A 1 251 ? 22.410 7.346 -35.950 1.00 83.19 251 LYS A O 1
ATOM 1962 N N . LYS A 1 252 ? 22.619 8.448 -37.889 1.00 82.31 252 LYS A N 1
ATOM 1963 C CA . LYS A 1 252 ? 23.546 9.466 -37.359 1.00 82.31 252 LYS A CA 1
ATOM 1964 C C . LYS A 1 252 ? 22.864 10.323 -36.290 1.00 82.31 252 LYS A C 1
ATOM 1966 O O . LYS A 1 252 ? 23.490 10.632 -35.271 1.00 82.31 252 LYS A O 1
ATOM 1971 N N . LEU A 1 253 ? 21.596 10.676 -36.495 1.00 80.50 253 LEU A N 1
ATOM 1972 C CA . LEU A 1 253 ? 20.781 11.398 -35.521 1.00 80.50 253 LEU A CA 1
ATOM 1973 C C . LEU A 1 253 ? 20.526 10.556 -34.261 1.00 80.50 253 LEU A C 1
ATOM 1975 O O . LEU A 1 253 ? 20.816 11.027 -33.158 1.00 80.50 253 LEU A O 1
ATOM 1979 N N . ALA A 1 254 ? 20.101 9.301 -34.411 1.00 72.56 254 ALA A N 1
ATOM 1980 C CA . ALA A 1 254 ? 19.882 8.372 -33.302 1.00 72.56 254 ALA A CA 1
ATOM 1981 C C . ALA A 1 254 ? 21.165 8.157 -32.472 1.00 72.56 254 ALA A C 1
ATOM 1983 O O . ALA A 1 254 ? 21.142 8.259 -31.243 1.00 72.56 254 ALA A O 1
ATOM 1984 N N . LYS A 1 255 ? 22.336 8.002 -33.117 1.00 74.38 255 LYS A N 1
ATOM 1985 C CA . LYS A 1 255 ? 23.644 7.932 -32.427 1.00 74.38 255 LYS A CA 1
ATOM 1986 C C . LYS A 1 255 ? 23.959 9.200 -31.624 1.00 74.38 255 LYS A C 1
ATOM 1988 O O . LYS A 1 255 ? 24.508 9.104 -30.523 1.00 74.38 255 LYS A O 1
ATOM 1993 N N . ARG A 1 256 ? 23.620 10.391 -32.134 1.00 77.69 256 ARG A N 1
ATOM 1994 C CA . ARG A 1 256 ? 23.788 11.661 -31.397 1.00 77.69 256 ARG A CA 1
ATOM 1995 C C . ARG A 1 256 ? 22.866 11.731 -30.180 1.00 77.69 256 ARG A C 1
ATOM 1997 O O . ARG A 1 256 ? 23.319 12.119 -29.104 1.00 77.69 256 ARG A O 1
ATOM 2004 N N . GLN A 1 257 ? 21.607 11.328 -30.327 1.00 74.12 257 GLN A N 1
ATOM 2005 C CA . GLN A 1 257 ? 20.646 11.281 -29.223 1.00 74.12 257 GLN A CA 1
ATOM 2006 C C . GLN A 1 257 ? 21.069 10.271 -28.148 1.00 74.12 257 GLN A C 1
ATOM 2008 O O . GLN A 1 257 ? 21.071 10.613 -26.968 1.00 74.12 257 GLN A O 1
ATOM 2013 N N . LEU A 1 258 ? 21.540 9.082 -28.537 1.00 72.12 258 LEU A N 1
ATOM 2014 C CA . LEU A 1 258 ? 22.076 8.083 -27.608 1.00 72.12 258 LEU A CA 1
ATOM 2015 C C . LEU A 1 258 ? 23.270 8.623 -26.807 1.00 72.12 258 LEU A C 1
ATOM 2017 O O . LEU A 1 258 ? 23.346 8.413 -25.597 1.00 72.12 258 LEU A O 1
ATOM 2021 N N . ARG A 1 259 ? 24.188 9.364 -27.447 1.00 71.38 259 ARG A N 1
ATOM 2022 C CA . ARG A 1 259 ? 25.304 10.030 -26.747 1.00 71.38 259 ARG A CA 1
ATOM 2023 C C . ARG A 1 259 ? 24.810 11.054 -25.722 1.00 71.38 259 ARG A C 1
ATOM 2025 O O . ARG A 1 259 ? 25.331 11.089 -24.610 1.00 71.38 259 ARG A O 1
ATOM 2032 N N . ARG A 1 260 ? 23.793 11.853 -26.065 1.00 70.62 260 ARG A N 1
ATOM 2033 C CA . ARG A 1 260 ? 23.174 12.814 -25.133 1.00 70.62 260 ARG A CA 1
ATOM 2034 C C . ARG A 1 260 ? 22.514 12.110 -23.948 1.00 70.62 260 ARG A C 1
ATOM 2036 O O . ARG A 1 260 ? 22.760 12.504 -22.815 1.00 70.62 260 ARG A O 1
ATOM 2043 N N . LEU A 1 261 ? 21.751 11.046 -24.200 1.00 64.56 261 LEU A N 1
ATOM 2044 C CA . LEU A 1 261 ? 21.114 10.240 -23.154 1.00 64.56 261 LEU A CA 1
ATOM 2045 C C . LEU A 1 261 ? 22.146 9.601 -22.218 1.00 64.56 261 LEU A C 1
ATOM 2047 O O . LEU A 1 261 ? 21.975 9.649 -21.005 1.00 64.56 261 LEU A O 1
ATOM 2051 N N . ARG A 1 262 ? 23.256 9.077 -22.757 1.00 64.69 262 ARG A N 1
ATOM 2052 C CA . ARG A 1 262 ? 24.381 8.567 -21.953 1.00 64.69 262 ARG A CA 1
ATOM 2053 C C . ARG A 1 262 ? 24.986 9.650 -21.060 1.00 64.69 262 ARG A C 1
ATOM 2055 O O . ARG A 1 262 ? 25.211 9.392 -19.881 1.00 64.69 262 ARG A O 1
ATOM 2062 N N . LYS A 1 263 ? 25.212 10.854 -21.599 1.00 64.44 263 LYS A N 1
ATOM 2063 C CA . LYS A 1 263 ? 25.750 11.991 -20.834 1.00 64.44 263 LYS A CA 1
ATOM 2064 C C . LYS A 1 263 ? 24.787 12.425 -19.723 1.00 64.44 263 LYS A C 1
ATOM 2066 O O . LYS A 1 263 ? 25.210 12.563 -18.583 1.00 64.44 263 LYS A O 1
ATOM 2071 N N . ALA A 1 264 ? 23.496 12.554 -20.025 1.00 61.34 264 ALA A N 1
ATOM 2072 C CA . ALA A 1 264 ? 22.471 12.914 -19.043 1.00 61.34 264 ALA A CA 1
ATOM 2073 C C . ALA A 1 264 ? 22.322 11.858 -17.932 1.00 61.34 264 ALA A C 1
ATOM 2075 O O . ALA A 1 264 ? 22.270 12.202 -16.754 1.00 61.34 264 ALA A O 1
ATOM 2076 N N . ALA A 1 265 ? 22.327 10.570 -18.289 1.00 59.22 265 ALA A N 1
ATOM 2077 C CA . ALA A 1 265 ? 22.290 9.478 -17.320 1.00 59.22 265 ALA A CA 1
ATOM 2078 C C . ALA A 1 265 ? 23.532 9.464 -16.412 1.00 59.22 265 ALA A C 1
ATOM 2080 O O . ALA A 1 265 ? 23.431 9.117 -15.237 1.00 59.22 265 ALA A O 1
ATOM 2081 N N . HIS A 1 266 ? 24.700 9.849 -16.935 1.00 56.88 266 HIS A N 1
ATOM 2082 C CA . HIS A 1 266 ? 25.923 9.970 -16.145 1.00 56.88 266 HIS A CA 1
ATOM 2083 C C . HIS A 1 266 ? 25.850 11.135 -15.145 1.00 56.88 266 HIS A C 1
ATOM 2085 O O . HIS A 1 266 ? 26.122 10.927 -13.966 1.00 56.88 266 HIS A O 1
ATOM 2091 N N . VAL A 1 267 ? 25.391 12.313 -15.583 1.00 57.38 267 VAL A N 1
ATOM 2092 C CA . VAL A 1 267 ? 25.188 13.487 -14.711 1.00 57.38 267 VAL A CA 1
ATOM 2093 C C . VAL A 1 267 ? 24.203 13.170 -13.582 1.00 57.38 267 VAL A C 1
ATOM 2095 O O . VAL A 1 267 ? 24.534 13.358 -12.416 1.00 57.38 267 VAL A O 1
ATOM 2098 N N . GLN A 1 268 ? 23.052 12.562 -13.891 1.00 53.22 268 GLN A N 1
ATOM 2099 C CA . GLN A 1 268 ? 22.086 12.155 -12.860 1.00 53.22 268 GLN A CA 1
ATOM 2100 C C . GLN A 1 268 ? 22.658 11.152 -11.849 1.00 53.22 268 GLN A C 1
ATOM 2102 O O . GLN A 1 268 ? 22.262 11.154 -10.683 1.00 53.22 268 GLN A O 1
ATOM 2107 N N . ARG A 1 269 ? 23.562 10.256 -12.271 1.00 55.19 269 ARG A N 1
ATOM 2108 C CA . ARG A 1 269 ? 24.239 9.332 -11.347 1.00 55.19 269 ARG A CA 1
ATOM 2109 C C . ARG A 1 269 ? 25.201 10.077 -10.426 1.00 55.19 269 ARG A C 1
ATOM 2111 O O 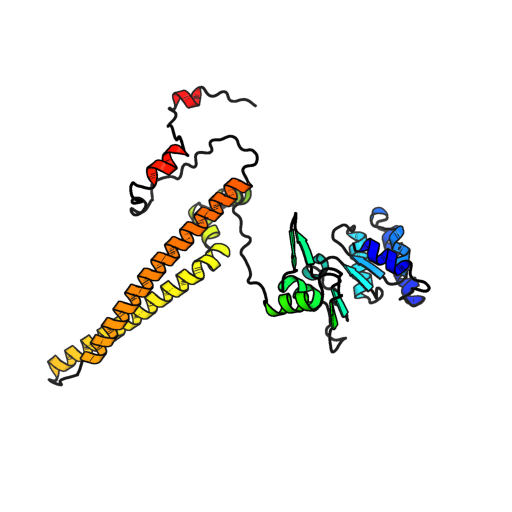. ARG A 1 269 ? 25.196 9.790 -9.232 1.00 55.19 269 ARG A O 1
ATOM 2118 N N . ALA A 1 270 ? 25.973 11.023 -10.960 1.00 49.72 270 ALA A N 1
ATOM 2119 C CA . ALA A 1 270 ? 26.891 11.848 -10.179 1.00 49.72 270 ALA A CA 1
ATOM 2120 C C . ALA A 1 270 ? 26.141 12.702 -9.140 1.00 49.72 270 ALA A C 1
ATOM 2122 O O . ALA A 1 270 ? 26.489 12.675 -7.963 1.00 49.72 270 ALA A O 1
ATOM 2123 N N . GLU A 1 271 ? 25.046 13.358 -9.533 1.00 47.09 271 GLU A N 1
ATOM 2124 C CA . GLU A 1 271 ? 24.193 14.140 -8.624 1.00 47.09 271 GLU A CA 1
ATOM 2125 C C . GLU A 1 271 ? 23.580 13.275 -7.512 1.00 47.09 271 GLU A C 1
ATOM 2127 O O . GLU A 1 271 ? 23.580 13.658 -6.341 1.00 47.09 271 GLU A O 1
ATOM 2132 N N . ARG A 1 272 ? 23.087 12.073 -7.846 1.00 48.16 272 ARG A N 1
ATOM 2133 C CA . ARG A 1 272 ? 22.545 11.130 -6.851 1.00 48.16 272 ARG A CA 1
ATOM 2134 C C . ARG A 1 272 ? 23.614 10.634 -5.880 1.00 48.16 272 ARG A C 1
ATOM 2136 O O . ARG A 1 272 ? 23.314 10.490 -4.696 1.00 48.16 272 ARG A O 1
ATOM 2143 N N . ALA A 1 273 ? 24.829 10.376 -6.361 1.00 47.31 273 ALA A N 1
ATOM 2144 C CA . ALA A 1 273 ? 25.954 9.986 -5.517 1.00 47.31 273 ALA A CA 1
ATOM 2145 C C . ALA A 1 273 ? 26.363 11.130 -4.573 1.00 47.31 273 ALA A C 1
ATOM 2147 O O . ALA A 1 273 ? 26.482 10.907 -3.370 1.00 47.31 273 ALA A O 1
ATOM 2148 N N . ALA A 1 274 ? 26.467 12.362 -5.079 1.00 44.09 274 ALA A N 1
ATOM 2149 C CA . ALA A 1 274 ? 26.760 13.548 -4.273 1.00 44.09 274 ALA A CA 1
ATOM 2150 C C . ALA A 1 274 ? 25.693 13.800 -3.190 1.00 44.09 274 ALA A C 1
ATOM 2152 O O . ALA A 1 274 ? 26.024 14.032 -2.026 1.00 44.09 274 ALA A O 1
ATOM 2153 N N . ALA A 1 275 ? 24.408 13.667 -3.532 1.00 43.09 275 ALA A N 1
ATOM 2154 C CA . ALA A 1 275 ? 23.308 13.798 -2.575 1.00 43.09 275 ALA A CA 1
ATOM 2155 C C . ALA A 1 275 ? 23.316 12.695 -1.497 1.00 43.09 275 ALA A C 1
ATOM 2157 O O . ALA A 1 275 ? 22.895 12.930 -0.362 1.00 43.09 275 ALA A O 1
ATOM 2158 N N . LEU A 1 276 ? 23.789 11.489 -1.832 1.00 42.22 276 LEU A N 1
ATOM 2159 C CA . LEU A 1 276 ? 23.961 10.396 -0.874 1.00 42.22 276 LEU A CA 1
ATOM 2160 C C . LEU A 1 276 ? 25.100 10.706 0.107 1.00 42.22 276 LEU A C 1
ATOM 2162 O O . LEU A 1 276 ? 24.913 10.544 1.310 1.00 42.22 276 LEU A O 1
ATOM 2166 N N . ILE A 1 277 ? 26.229 11.218 -0.391 1.00 47.44 277 ILE A N 1
ATOM 2167 C CA . ILE A 1 277 ? 27.370 11.648 0.433 1.00 47.44 277 ILE A CA 1
ATOM 2168 C C . ILE A 1 277 ? 26.938 12.754 1.407 1.00 47.44 277 ILE A C 1
ATOM 2170 O O . ILE A 1 277 ? 27.209 12.653 2.600 1.00 47.44 277 ILE A O 1
ATOM 2174 N N . GLN A 1 278 ? 26.177 13.752 0.944 1.00 43.94 278 GLN A N 1
ATOM 2175 C CA . GLN A 1 278 ? 25.648 14.813 1.812 1.00 43.94 278 GLN A CA 1
ATOM 2176 C C . GLN A 1 278 ? 24.661 14.304 2.874 1.00 43.94 278 GLN A C 1
ATOM 2178 O O . GLN A 1 278 ? 24.656 14.809 3.991 1.00 43.94 278 GLN A O 1
ATOM 2183 N N . ARG A 1 279 ? 23.828 13.300 2.562 1.00 39.34 279 ARG A N 1
ATOM 2184 C CA . ARG A 1 279 ? 22.879 12.715 3.532 1.00 39.34 279 ARG A CA 1
ATOM 2185 C C . ARG A 1 279 ? 23.540 11.825 4.579 1.00 39.34 279 ARG A C 1
ATOM 2187 O O . ARG A 1 279 ? 22.989 11.672 5.663 1.00 39.34 279 ARG A O 1
ATOM 2194 N N . VAL A 1 280 ? 24.677 11.222 4.245 1.00 42.66 280 VAL A N 1
ATOM 2195 C CA . VAL A 1 280 ? 25.482 10.415 5.174 1.00 42.66 280 VAL A CA 1
ATOM 2196 C C . VAL A 1 280 ? 26.436 11.307 5.988 1.00 42.66 280 VAL A C 1
ATOM 2198 O O . VAL A 1 280 ? 26.824 10.948 7.094 1.00 42.66 280 VAL A O 1
ATOM 2201 N N . GLY A 1 281 ? 26.754 12.507 5.493 1.00 35.25 281 GLY A N 1
ATOM 2202 C CA . GLY A 1 281 ? 27.651 13.488 6.105 1.00 35.25 281 GLY A CA 1
ATOM 2203 C C . GLY A 1 281 ? 27.038 14.313 7.240 1.00 35.25 281 GLY A C 1
ATOM 2204 O O . GLY A 1 281 ? 27.023 15.536 7.177 1.00 35.25 281 GLY A O 1
ATOM 2205 N N . GLY A 1 282 ? 26.570 13.645 8.292 1.00 32.00 282 GLY A N 1
ATOM 2206 C CA . GLY A 1 282 ? 26.397 14.215 9.628 1.00 32.00 282 GLY A CA 1
ATOM 2207 C C . GLY A 1 282 ? 27.364 13.541 10.597 1.00 32.00 282 GLY A C 1
ATOM 2208 O O . GLY A 1 282 ? 26.923 12.886 11.531 1.00 32.00 282 GLY A O 1
ATOM 2209 N N . GLY A 1 283 ? 28.669 13.642 10.324 1.00 33.53 283 GLY A N 1
ATOM 2210 C CA . GLY A 1 283 ? 29.724 13.085 11.175 1.00 33.53 283 GLY A CA 1
ATOM 2211 C C . GLY A 1 283 ? 30.508 11.942 10.536 1.00 33.53 283 GLY A C 1
ATOM 2212 O O . GLY A 1 283 ? 30.370 10.793 10.931 1.00 33.53 283 GLY A O 1
ATOM 2213 N N . LEU A 1 284 ? 31.380 12.267 9.585 1.00 30.78 284 LEU A N 1
ATOM 2214 C CA . LEU A 1 284 ? 32.602 11.504 9.331 1.00 30.78 284 LEU A CA 1
ATOM 2215 C C . LEU A 1 284 ? 33.721 12.543 9.164 1.00 30.78 284 LEU A C 1
ATOM 2217 O O . LEU A 1 284 ? 33.526 13.500 8.407 1.00 30.78 284 LEU A O 1
ATOM 2221 N N . PRO A 1 285 ? 34.845 12.428 9.895 1.00 31.05 285 PRO A N 1
ATOM 2222 C CA . PRO A 1 285 ? 35.976 13.322 9.713 1.00 31.05 285 PRO A CA 1
ATOM 2223 C C . PRO A 1 285 ? 36.500 13.173 8.283 1.00 31.05 285 PRO A C 1
ATOM 2225 O O . PRO A 1 285 ? 36.445 12.102 7.679 1.00 31.05 285 PRO A O 1
ATOM 2228 N N . ALA A 1 286 ? 36.946 14.294 7.728 1.00 36.31 286 ALA A N 1
ATOM 2229 C CA . ALA A 1 286 ? 37.489 14.391 6.387 1.00 36.31 286 ALA A CA 1
ATOM 2230 C C . ALA A 1 286 ? 38.551 13.310 6.113 1.00 36.31 286 ALA A C 1
ATOM 2232 O O . ALA A 1 286 ? 39.364 13.012 6.984 1.00 36.31 286 ALA A O 1
ATOM 2233 N N . ARG A 1 287 ? 38.584 12.846 4.853 1.00 32.75 287 ARG A N 1
ATOM 2234 C CA . ARG A 1 287 ? 39.531 11.893 4.233 1.00 32.75 287 ARG A CA 1
ATOM 2235 C C . ARG A 1 287 ? 39.120 10.419 4.294 1.00 32.75 287 ARG A C 1
ATOM 2237 O O . ARG A 1 287 ? 39.700 9.616 5.008 1.00 32.75 287 ARG A O 1
ATOM 2244 N N . VAL A 1 288 ? 38.207 10.041 3.401 1.00 30.25 288 VAL A N 1
ATOM 2245 C CA . VAL A 1 288 ? 38.275 8.719 2.762 1.00 30.25 288 VAL A CA 1
ATOM 2246 C C . VAL A 1 288 ? 38.677 8.972 1.314 1.00 30.25 288 VAL A C 1
ATOM 2248 O O . VAL A 1 288 ? 37.852 9.382 0.499 1.00 30.25 288 VAL A O 1
ATOM 2251 N N . GLY A 1 289 ? 39.971 8.819 1.027 1.00 27.42 289 GLY A N 1
ATOM 2252 C CA . GLY A 1 289 ? 40.461 8.720 -0.342 1.00 27.42 289 GLY A CA 1
ATOM 2253 C C . GLY A 1 289 ? 39.852 7.473 -0.972 1.00 27.42 289 GLY A C 1
ATOM 2254 O O . GLY A 1 289 ? 39.982 6.375 -0.435 1.00 27.42 289 GLY A O 1
ATOM 2255 N N . VAL A 1 290 ? 39.114 7.650 -2.063 1.00 31.06 290 VAL A N 1
ATOM 2256 C CA . VAL A 1 290 ? 38.631 6.532 -2.870 1.00 31.06 290 VAL A CA 1
ATOM 2257 C C . VAL A 1 290 ? 39.706 6.267 -3.915 1.00 31.06 290 VAL A C 1
ATOM 2259 O O . VAL A 1 290 ? 39.684 6.870 -4.985 1.00 31.06 290 VAL A O 1
ATOM 2262 N N . ASP A 1 291 ? 40.652 5.384 -3.598 1.00 26.70 291 ASP A N 1
ATOM 2263 C CA . ASP A 1 291 ? 41.544 4.814 -4.606 1.00 26.70 291 ASP A CA 1
ATOM 2264 C C . ASP A 1 291 ? 40.715 3.911 -5.527 1.00 26.70 291 ASP A C 1
ATOM 2266 O O . ASP A 1 291 ? 40.314 2.798 -5.177 1.00 26.70 291 ASP A O 1
ATOM 2270 N N . LEU A 1 292 ? 40.405 4.419 -6.718 1.00 29.58 292 LEU A N 1
ATOM 2271 C CA . LEU A 1 292 ? 39.959 3.600 -7.837 1.00 29.58 292 LEU A CA 1
ATOM 2272 C C . LEU A 1 292 ? 41.217 3.045 -8.521 1.00 29.58 292 LEU A C 1
ATOM 2274 O O . LEU A 1 292 ? 42.031 3.846 -8.978 1.00 29.58 292 LEU A O 1
ATOM 2278 N N . PRO A 1 293 ? 41.397 1.715 -8.639 1.00 25.22 293 PRO A N 1
ATOM 2279 C CA . PRO A 1 293 ? 42.516 1.166 -9.391 1.00 25.22 293 PRO A CA 1
ATOM 2280 C C . PRO A 1 293 ? 42.422 1.623 -10.854 1.00 25.22 293 PRO A C 1
ATOM 2282 O O . PRO A 1 293 ? 41.425 1.377 -11.536 1.00 25.22 293 PRO A O 1
ATOM 2285 N N . VAL A 1 294 ? 43.462 2.325 -11.309 1.00 31.02 294 VAL A N 1
ATOM 2286 C CA . VAL A 1 294 ? 43.538 3.040 -12.597 1.00 31.02 294 VAL A CA 1
ATOM 2287 C C . VAL A 1 294 ? 43.865 2.114 -13.781 1.00 31.02 294 VAL A C 1
ATOM 2289 O O . VAL A 1 294 ? 43.871 2.557 -14.925 1.00 31.02 294 VAL A O 1
ATOM 2292 N N . GLU A 1 295 ? 44.075 0.816 -13.574 1.00 27.06 295 GLU A N 1
ATOM 2293 C CA . GLU A 1 295 ? 44.719 -0.017 -14.602 1.00 27.06 295 GLU A CA 1
ATOM 2294 C C . GLU A 1 295 ? 43.837 -0.508 -15.764 1.00 27.06 295 GLU A C 1
ATOM 2296 O O . GLU A 1 295 ? 44.366 -1.128 -16.673 1.00 27.06 295 GLU A O 1
ATOM 2301 N N . ASP A 1 296 ? 42.547 -0.157 -15.845 1.00 30.66 296 ASP A N 1
ATOM 2302 C CA . ASP A 1 296 ? 41.708 -0.499 -17.016 1.00 30.66 296 ASP A CA 1
ATOM 2303 C C . ASP A 1 296 ? 40.682 0.598 -17.385 1.00 30.66 296 ASP A C 1
ATOM 2305 O O . ASP A 1 296 ? 39.519 0.333 -17.716 1.00 30.66 296 ASP A O 1
ATOM 2309 N N . SER A 1 297 ? 41.083 1.874 -17.332 1.00 27.34 297 SER A N 1
ATOM 2310 C CA . SER A 1 297 ? 40.252 2.973 -17.856 1.00 27.34 297 SER A CA 1
ATOM 2311 C C . SER A 1 297 ? 40.365 3.090 -19.386 1.00 27.34 297 SER A C 1
ATOM 2313 O O . SER A 1 297 ? 41.452 3.354 -19.899 1.00 27.34 297 SER A O 1
ATOM 2315 N N . PRO A 1 298 ? 39.261 2.982 -20.159 1.00 28.23 298 PRO A N 1
ATOM 2316 C CA . PRO A 1 298 ? 39.294 3.284 -21.584 1.00 28.23 298 PRO A CA 1
ATOM 2317 C C . PRO A 1 298 ? 39.569 4.781 -21.798 1.00 28.23 298 PRO A C 1
ATOM 2319 O O . PRO A 1 298 ? 38.987 5.634 -21.129 1.00 28.23 298 PRO A O 1
ATOM 2322 N N . SER A 1 299 ? 40.406 5.086 -22.788 1.00 28.70 299 SER A N 1
ATOM 2323 C CA . SER A 1 299 ? 41.045 6.373 -23.134 1.00 28.70 299 SER A CA 1
ATOM 2324 C C . SER A 1 299 ? 40.154 7.610 -23.390 1.00 28.70 299 SER A C 1
ATOM 2326 O O . SER A 1 299 ? 40.635 8.618 -23.902 1.00 28.70 299 SER A O 1
ATOM 2328 N N . TRP A 1 300 ? 38.868 7.594 -23.031 1.00 37.47 300 TRP A N 1
ATOM 2329 C CA . TRP A 1 300 ? 37.975 8.763 -23.089 1.00 37.47 300 TRP A CA 1
ATOM 2330 C C . TRP A 1 300 ? 37.798 9.475 -21.736 1.00 37.47 300 TRP A C 1
ATOM 2332 O O . TRP A 1 300 ? 37.102 10.487 -21.683 1.00 37.47 300 TRP A O 1
ATOM 2342 N N . ALA A 1 301 ? 38.443 8.988 -20.668 1.00 28.97 301 ALA A N 1
ATOM 2343 C CA . ALA A 1 301 ? 38.465 9.615 -19.341 1.00 28.97 301 ALA A CA 1
ATOM 2344 C C . ALA A 1 301 ? 39.196 10.976 -19.289 1.00 28.97 301 ALA A C 1
ATOM 2346 O O . ALA A 1 301 ? 39.084 11.685 -18.297 1.00 28.97 301 ALA A O 1
ATOM 2347 N N . TYR A 1 302 ? 39.873 11.385 -20.366 1.00 32.34 302 TYR A N 1
ATOM 2348 C CA . TYR A 1 302 ? 40.532 12.686 -20.468 1.00 32.34 302 TYR A CA 1
ATOM 2349 C C . TYR A 1 302 ? 39.966 13.502 -21.631 1.00 32.34 302 TYR A C 1
ATOM 2351 O O . TYR A 1 302 ? 40.263 13.235 -22.799 1.00 32.34 302 TYR A O 1
ATOM 2359 N N . ARG A 1 303 ? 39.122 14.480 -21.283 1.00 29.98 303 ARG A N 1
ATOM 2360 C CA . ARG A 1 303 ? 39.001 15.826 -21.884 1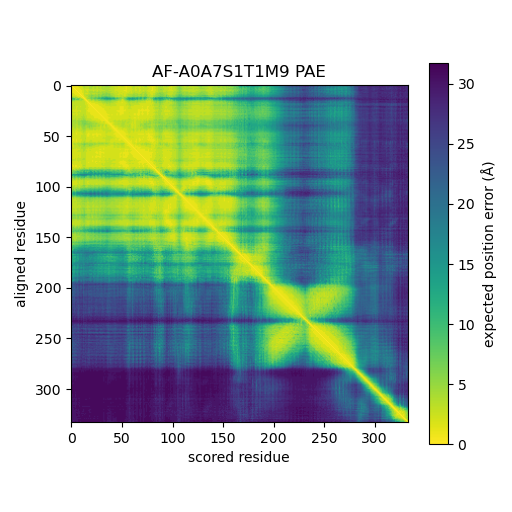.00 29.98 303 ARG A CA 1
ATOM 2361 C C . ARG A 1 303 ? 37.745 16.510 -21.333 1.00 29.98 303 ARG A C 1
ATOM 2363 O O . ARG A 1 303 ? 36.741 16.681 -22.027 1.00 29.98 303 ARG A O 1
ATOM 2370 N N . LEU A 1 304 ? 37.795 16.854 -20.050 1.00 30.81 304 LEU A N 1
ATOM 2371 C CA . LEU A 1 304 ? 37.095 18.031 -19.539 1.00 30.81 304 LEU A CA 1
ATOM 2372 C C . LEU A 1 304 ? 38.018 19.212 -19.853 1.00 30.81 304 LEU A C 1
ATOM 2374 O O . LEU A 1 304 ? 39.213 19.113 -19.619 1.00 30.81 304 LEU A O 1
ATOM 2378 N N . GLY A 1 305 ? 37.488 20.231 -20.529 1.00 28.47 305 GLY A N 1
ATOM 2379 C CA . GLY A 1 305 ? 38.261 21.406 -20.924 1.00 28.47 305 GLY A CA 1
ATOM 2380 C C . GLY A 1 305 ? 38.652 22.255 -19.717 1.00 28.47 305 GLY A C 1
ATOM 2381 O O . GLY A 1 305 ? 37.935 22.273 -18.715 1.00 28.47 305 GLY A O 1
ATOM 2382 N N . ASP A 1 306 ? 39.762 22.965 -19.884 1.00 33.00 306 ASP A N 1
ATOM 2383 C CA . ASP A 1 306 ? 40.565 23.665 -18.872 1.00 33.00 306 ASP A CA 1
ATOM 2384 C C . ASP A 1 306 ? 39.826 24.740 -18.040 1.00 33.00 306 ASP A C 1
ATOM 2386 O O . ASP A 1 306 ? 40.385 25.273 -17.092 1.00 33.00 306 ASP A O 1
ATOM 2390 N N . GLU A 1 307 ? 38.556 25.047 -18.322 1.00 34.06 307 GLU A N 1
ATOM 2391 C CA . GLU A 1 307 ? 37.787 26.067 -17.584 1.00 34.06 307 GLU A CA 1
ATOM 2392 C C . GLU A 1 307 ? 37.065 25.529 -16.332 1.00 34.06 307 GLU A C 1
ATOM 2394 O O . GLU A 1 307 ? 36.573 26.314 -15.528 1.00 34.06 307 GLU A O 1
ATOM 2399 N N . VAL A 1 308 ? 36.988 24.204 -16.132 1.00 37.16 308 VAL A N 1
ATOM 2400 C CA . VAL A 1 308 ? 36.282 23.593 -14.976 1.00 37.16 308 VAL A CA 1
ATOM 2401 C C . VAL A 1 308 ? 37.253 23.070 -13.900 1.00 37.16 308 VAL A C 1
ATOM 2403 O O . VAL A 1 308 ? 36.834 22.733 -12.792 1.00 37.16 308 VAL A O 1
ATOM 2406 N N . GLU A 1 309 ? 38.557 23.018 -14.190 1.00 35.81 309 GLU A N 1
ATOM 2407 C CA . GLU A 1 309 ? 39.577 22.555 -13.236 1.00 35.81 309 GLU A CA 1
ATOM 2408 C C . GLU A 1 309 ? 39.877 23.577 -12.133 1.00 35.81 309 GLU A C 1
ATOM 2410 O O . GLU A 1 309 ? 40.146 23.173 -11.001 1.00 35.81 309 GLU A O 1
ATOM 2415 N N . GLU A 1 310 ? 39.782 24.880 -12.402 1.00 32.19 310 GLU A N 1
ATOM 2416 C CA . GLU A 1 310 ? 40.202 25.906 -11.438 1.00 32.19 310 GLU A CA 1
ATOM 2417 C C . GLU A 1 310 ? 39.220 26.053 -10.259 1.00 32.19 310 GLU A C 1
ATOM 2419 O O . GLU A 1 310 ? 39.642 26.151 -9.105 1.00 32.19 310 GLU A O 1
ATOM 2424 N N . GLU A 1 311 ? 37.908 25.953 -10.510 1.00 34.41 311 GLU A N 1
ATOM 2425 C CA . GLU A 1 311 ? 36.889 26.022 -9.448 1.00 34.41 311 GLU A CA 1
ATOM 2426 C C . GLU A 1 311 ? 36.794 24.726 -8.620 1.00 34.41 311 GLU A C 1
ATOM 2428 O O . GLU A 1 311 ? 36.517 24.774 -7.419 1.00 34.41 311 GLU A O 1
ATOM 2433 N N . LEU A 1 312 ? 37.066 23.558 -9.220 1.00 33.56 312 LEU A N 1
ATOM 2434 C CA . LEU A 1 312 ? 37.055 22.270 -8.509 1.00 33.56 312 LEU A CA 1
ATOM 2435 C C . LEU A 1 312 ? 38.353 22.007 -7.733 1.00 33.56 312 LEU A C 1
ATOM 2437 O O . LEU A 1 312 ? 38.301 21.403 -6.658 1.00 33.56 312 LEU A O 1
ATOM 2441 N N . SER A 1 313 ? 39.497 22.497 -8.218 1.00 33.59 313 SER A N 1
ATOM 2442 C CA . SER A 1 313 ? 40.791 22.323 -7.542 1.00 33.59 313 SER A CA 1
ATOM 2443 C C . SER A 1 313 ? 40.909 23.159 -6.266 1.00 33.59 313 SER A C 1
ATOM 2445 O O . SER A 1 313 ? 41.555 22.725 -5.314 1.00 33.59 313 SER A O 1
ATOM 2447 N N . GLN A 1 314 ? 40.242 24.318 -6.174 1.00 32.06 314 GLN A N 1
ATOM 2448 C CA . GLN A 1 314 ? 40.231 25.090 -4.923 1.00 32.06 314 GLN A CA 1
ATOM 2449 C C . GLN A 1 314 ? 39.321 24.491 -3.838 1.00 32.06 314 GLN A C 1
ATOM 2451 O O . GLN A 1 314 ? 39.581 24.685 -2.650 1.00 32.06 314 GLN A O 1
ATOM 2456 N N . ALA A 1 315 ? 38.290 23.725 -4.211 1.00 33.53 315 ALA A N 1
ATOM 2457 C CA . ALA A 1 315 ? 37.393 23.064 -3.258 1.00 33.53 315 ALA A CA 1
ATOM 2458 C C . ALA A 1 315 ? 37.951 21.734 -2.709 1.00 33.53 315 ALA A C 1
ATOM 2460 O O . ALA A 1 315 ? 37.520 21.262 -1.656 1.00 33.53 315 ALA A O 1
ATOM 2461 N N . LEU A 1 316 ? 38.919 21.133 -3.404 1.00 33.34 316 LEU A N 1
ATOM 2462 C CA . LEU A 1 316 ? 39.554 19.866 -3.053 1.00 33.34 316 LEU A CA 1
ATOM 2463 C C . LEU A 1 316 ? 41.072 20.062 -3.001 1.00 33.34 316 LEU A C 1
ATOM 2465 O O . LEU A 1 316 ? 41.791 19.721 -3.933 1.00 33.34 316 LEU A O 1
ATOM 2469 N N . LEU A 1 317 ? 41.565 20.588 -1.878 1.00 28.30 317 LEU A N 1
ATOM 2470 C CA . LEU A 1 317 ? 42.992 20.598 -1.543 1.00 28.30 317 LEU A CA 1
ATOM 2471 C C . LEU A 1 317 ? 43.478 19.150 -1.329 1.00 28.30 317 LEU A C 1
ATOM 2473 O O . LEU A 1 317 ? 43.570 18.647 -0.206 1.00 28.30 317 LEU A O 1
ATOM 2477 N N . ILE A 1 318 ? 43.749 18.457 -2.432 1.00 32.59 318 ILE A N 1
ATOM 2478 C CA . ILE A 1 318 ? 44.417 17.160 -2.470 1.00 32.59 318 ILE A CA 1
ATOM 2479 C C . ILE A 1 318 ? 45.915 17.458 -2.473 1.00 32.59 318 ILE A C 1
ATOM 2481 O O . ILE A 1 318 ? 46.499 17.783 -3.501 1.00 32.59 318 ILE A O 1
ATOM 2485 N N . ARG A 1 319 ? 46.539 17.388 -1.296 1.00 32.72 319 ARG A N 1
ATOM 2486 C CA . ARG A 1 319 ? 47.994 17.272 -1.185 1.00 32.72 319 ARG A CA 1
ATOM 2487 C C . ARG A 1 319 ? 48.322 15.802 -0.950 1.00 32.72 319 ARG A C 1
ATOM 2489 O O . ARG A 1 319 ? 47.764 15.200 -0.032 1.00 32.72 319 ARG A O 1
ATOM 2496 N N . GLU A 1 320 ? 49.217 15.254 -1.763 1.00 34.09 320 GLU A N 1
ATOM 2497 C CA . GLU A 1 320 ? 49.812 13.939 -1.527 1.00 34.09 320 GLU A CA 1
ATOM 2498 C C . GLU A 1 320 ? 50.603 13.972 -0.212 1.00 34.09 320 GLU A C 1
ATOM 2500 O O . GLU A 1 320 ? 51.440 14.854 -0.000 1.00 34.09 320 GLU A O 1
ATOM 2505 N N . LEU A 1 321 ? 50.293 13.042 0.693 1.00 37.31 321 LEU A N 1
ATOM 2506 C CA . LEU A 1 321 ? 51.086 12.798 1.896 1.00 37.31 321 LEU A CA 1
ATOM 2507 C C . LEU A 1 321 ? 52.119 11.724 1.572 1.00 37.31 321 LEU A C 1
ATOM 2509 O O . LEU A 1 321 ? 51.784 10.708 0.956 1.00 37.31 321 LEU A O 1
ATOM 2513 N N . THR A 1 322 ? 53.366 11.937 1.979 1.00 37.00 322 THR A N 1
ATOM 2514 C CA . THR A 1 322 ? 54.422 10.939 1.779 1.00 37.00 322 THR A CA 1
ATOM 2515 C C . THR A 1 322 ? 54.281 9.801 2.791 1.00 37.00 322 THR A C 1
ATOM 2517 O O . THR A 1 322 ? 53.700 9.955 3.867 1.00 37.00 322 THR A O 1
ATOM 2520 N N . ALA A 1 323 ? 54.822 8.625 2.461 1.00 34.62 323 ALA A N 1
ATOM 2521 C CA . ALA A 1 323 ? 54.722 7.433 3.308 1.00 34.62 323 ALA A CA 1
ATOM 2522 C C . ALA A 1 323 ? 55.283 7.637 4.735 1.00 34.62 323 ALA A C 1
ATOM 2524 O O . ALA A 1 323 ? 54.803 7.014 5.679 1.00 34.62 323 ALA A O 1
ATOM 2525 N N . GLU A 1 324 ? 56.252 8.542 4.910 1.00 36.44 324 GLU A N 1
ATOM 2526 C CA . GLU A 1 324 ? 56.806 8.912 6.221 1.00 36.44 324 GLU A CA 1
ATOM 2527 C C . GLU A 1 324 ? 55.827 9.746 7.064 1.00 36.44 324 GLU A C 1
ATOM 2529 O O . GLU A 1 324 ? 55.764 9.576 8.281 1.00 36.44 324 GLU A O 1
ATOM 2534 N N . GLU A 1 325 ? 55.010 10.598 6.435 1.00 36.03 325 GLU A N 1
ATOM 2535 C CA . GLU A 1 325 ? 54.002 11.418 7.122 1.00 36.03 325 GLU A CA 1
ATOM 2536 C C . GLU A 1 325 ? 52.831 10.561 7.634 1.00 36.03 325 GLU A C 1
ATOM 2538 O O . GLU A 1 325 ? 52.285 10.831 8.703 1.00 36.03 325 GLU A O 1
ATOM 2543 N N . VAL A 1 326 ? 52.484 9.488 6.912 1.00 43.22 326 VAL A N 1
ATOM 2544 C CA . VAL A 1 326 ? 51.442 8.518 7.304 1.00 43.22 326 VAL A CA 1
ATOM 2545 C C . VAL A 1 326 ? 51.892 7.649 8.484 1.00 43.22 326 VAL A C 1
ATOM 2547 O O . VAL A 1 326 ? 51.087 7.335 9.360 1.00 43.22 326 VAL A O 1
ATOM 2550 N N . ALA A 1 327 ? 53.179 7.301 8.556 1.00 35.84 327 ALA A N 1
ATOM 2551 C CA . ALA A 1 327 ? 53.734 6.481 9.636 1.00 35.84 327 ALA A CA 1
ATOM 2552 C C . ALA A 1 327 ? 53.790 7.202 11.000 1.00 35.84 327 ALA A C 1
ATOM 2554 O O . ALA A 1 327 ? 53.855 6.547 12.038 1.00 35.84 327 ALA A O 1
ATOM 2555 N N . MET A 1 328 ? 53.744 8.538 11.005 1.00 35.00 328 MET A N 1
ATOM 2556 C CA . MET A 1 328 ? 53.800 9.380 12.209 1.00 35.00 328 MET A CA 1
ATOM 2557 C C . MET A 1 328 ? 52.416 9.738 12.776 1.00 35.00 328 MET A C 1
ATOM 2559 O O . MET A 1 328 ? 52.328 10.465 13.768 1.00 35.00 328 MET A O 1
ATOM 2563 N N . MET A 1 329 ? 51.324 9.268 12.162 1.00 34.94 329 MET A N 1
ATOM 2564 C CA . MET A 1 329 ? 49.970 9.582 12.624 1.00 34.94 329 MET A CA 1
ATOM 2565 C C . MET A 1 329 ? 49.607 8.710 13.839 1.00 34.94 329 MET A C 1
ATOM 2567 O O . MET A 1 329 ? 49.677 7.483 13.744 1.00 34.94 329 MET A O 1
ATOM 2571 N N . PRO A 1 330 ? 49.226 9.303 14.987 1.00 30.73 330 PRO A N 1
ATOM 2572 C CA . PRO A 1 330 ? 48.937 8.533 16.187 1.00 30.73 330 PRO A CA 1
ATOM 2573 C C . PRO A 1 330 ? 47.674 7.699 15.970 1.00 30.73 330 PRO A C 1
ATOM 2575 O O . PRO A 1 330 ? 46.614 8.224 15.626 1.00 30.73 330 PRO A O 1
ATOM 2578 N N . LEU A 1 331 ? 47.796 6.388 16.171 1.00 44.88 331 LEU A N 1
ATOM 2579 C CA . LEU A 1 331 ? 46.657 5.484 16.251 1.00 44.88 331 LEU A CA 1
ATOM 2580 C C . LEU A 1 331 ? 46.128 5.527 17.686 1.00 44.88 331 LEU A C 1
ATOM 2582 O O . LEU A 1 331 ? 46.655 4.839 18.558 1.00 44.88 331 LEU A O 1
ATOM 2586 N N . GLU A 1 332 ? 45.100 6.333 17.936 1.00 33.91 332 GLU A N 1
ATOM 2587 C CA . GLU A 1 332 ? 44.325 6.241 19.175 1.00 33.91 332 GLU A CA 1
ATOM 2588 C C . GLU A 1 332 ? 42.952 5.607 18.914 1.00 33.91 332 GLU A C 1
ATOM 2590 O O . GLU A 1 332 ? 42.157 6.133 18.138 1.00 33.91 332 GLU A O 1
ATOM 2595 N N . GLY A 1 333 ? 42.760 4.446 19.562 1.00 36.12 333 GLY A N 1
ATOM 2596 C CA . GLY A 1 333 ? 41.636 4.107 20.455 1.00 36.12 333 GLY A CA 1
ATOM 2597 C C . GLY A 1 333 ? 40.215 4.168 19.927 1.00 36.12 333 GLY A C 1
ATOM 2598 O O . GLY A 1 333 ? 39.613 5.254 20.064 1.00 36.12 333 GLY A O 1
#